Protein AF-0000000087426722 (afdb_homodimer)

Foldseek 3Di:
DPPPPPPPQDKDKDWDDALVCLVLALVQLVLCCLARVDPVVSVVVSVQCRPFTKIFIDTPRHTFKMWGKDDPDLAEIEREDIGGHPVCPPVCNVVVRVVVVLVVSVVSVHFKYKYKAFDVVDDGPVRVVVVVVCVVNAKDFDDWDCQPPHNNGIITMIMHTSD/DPPPPPPPQDKDKDWDDALVCLVLALVQLVLCCLARVDPVVSVVVSVQCRPFTKIFIDTPRHTFKMWGKDDPDLAEIEREDIGGHPVCPPVCNVVVRVVVVLVVSVVSNHFKYKYKAFDVVDDGPVRVVVVVVCVVNAKDFDDWDCQPPHNNGIITMIMHTSD

Nearest PDB structures (foldseek):
  4pv6-assembly8_N  TM=8.323E-01  e=3.849E-11  Thermoplasma volcanium GSS1
  1y9k-assembly3_C  TM=7.529E-01  e=4.994E-10  Bacillus cereus ATCC 14579
  5jph-assembly2_A  TM=8.151E-01  e=3.930E-09  Staphylococcus aureus subsp. aureus COL
  8iym-assembly1_A  TM=7.841E-01  e=3.468E-09  Helicobacter pylori 26695
  6ao7-assembly1_A-2  TM=7.558E-01  e=4.741E-09  Elizabethkingia anophelis

InterPro domains:
  IPR000182 GNAT domain [PF13508] (54-141)
  IPR000182 GNAT domain [PS51186] (13-163)
  IPR016181 Acyl-CoA N-acyltransferase [SSF55729] (20-162)
  IPR050832 Bacterial Acetyltransferase [PTHR43877] (46-147)

pLDDT: mean 93.87, std 12.85, range [32.16, 98.94]

Organism: Persicimonas caeni (NCBI:txid2292766)

Sequence (326 aa):
MTATLPMSEHLDITLAQGTQHVAACEHLLRDLPAWFGIEEAIVEYVEQIAELPTFVARTDGATVGFASLERHSDAAAEIVVMAVAPSHHRRGVGRALLERAESYLRAQGVEFLQIKTLSDAHDSPEYARTRRFYRGVGFKPLQEFATLWDEGNPCLQMIKWLGMTATLPMSEHLDITLAQGTQHVAACEHLLRDLPAWFGIEEAIVEYVEQIAELPTFVARTDGATVGFASLERHSDAAAEIVVMAVAPSHHRRGVGRALLERAESYLRAQGVEFLQIKTLSDAHDSPEYARTRRFYRGVGFKPLQEFATLWDEGNPCLQMIKWLG

Secondary structure (DSSP, 8-state):
-----------EEEE--TTTTHHHHHHHHHT-TTT---HHHHHHHHHHHHHS-EEEEEETTEEEEEEEEEE-SSSEEEEEEEEE-GGGTTTTHHHHHHHHHHHHHHHTT--EEEEEEE-TTS--HHHHHHHHHHHHTT-EEEEEEEEEEETTEEEEEEEEE--/-----------EEEE--TTTTHHHHHHHHHT-TTT---HHHHHHHHHHHHHS-EEEEEETTEEEEEEEEEE-SSSEEEEEEEEE-GGGTTTTHHHHHHHHHHHHHHHTT--EEEEEEE-TTS--HHHHHHHHHHHHTT-EEEEEEEEEEETTEEEEEEEEE--

Solvent-accessible surface area (backbone atoms only — not comparable to full-atom values): 18202 Å² total; per-residue (Å²): 130,79,78,68,70,73,85,72,83,56,77,45,75,43,73,61,69,80,58,76,60,41,65,59,50,45,52,51,44,63,72,36,47,90,81,49,66,50,65,72,57,51,54,52,50,46,54,45,47,51,74,30,61,26,38,37,30,27,43,94,86,38,79,43,32,38,41,24,43,44,74,62,41,73,38,11,33,29,52,78,48,71,51,61,35,77,94,47,58,94,67,55,55,68,59,53,51,48,51,52,52,48,53,57,38,44,75,65,56,25,34,34,42,29,40,72,44,63,31,85,88,49,92,43,74,67,45,52,50,52,52,50,51,43,45,73,73,60,34,40,60,45,43,75,35,57,57,75,80,36,81,89,43,36,31,26,33,29,36,28,80,67,110,128,78,76,69,70,74,82,72,84,56,77,47,73,45,73,62,68,79,59,77,60,40,65,60,52,46,51,48,43,64,72,34,47,92,81,47,66,48,66,70,57,49,55,52,48,47,54,45,47,53,73,31,62,27,38,37,29,27,43,93,88,37,78,43,30,38,42,24,44,45,77,61,40,72,38,11,34,28,52,78,48,69,53,62,35,77,94,47,58,94,67,55,55,69,58,52,52,48,53,52,52,48,54,56,38,42,75,65,58,26,34,36,43,30,40,72,45,63,30,85,88,50,93,44,74,65,45,52,50,51,52,49,50,43,45,74,74,58,34,38,60,44,44,74,35,58,56,77,80,36,81,90,44,36,30,26,32,29,36,28,80,66,111

Radius of gyration: 23.97 Å; Cα contacts (8 Å, |Δi|>4): 569; chains: 2; bounding box: 35×91×70 Å

Structure (mmCIF, N/CA/C/O backbone):
data_AF-0000000087426722-model_v1
#
loop_
_entity.id
_entity.type
_entity.pdbx_description
1 polymer 'GNAT family N-acetyltransferase'
#
loop_
_atom_site.group_PDB
_atom_site.id
_atom_site.type_symbol
_atom_site.label_atom_id
_atom_site.label_alt_id
_atom_site.label_comp_id
_atom_site.label_asym_id
_atom_site.label_entity_id
_atom_site.label_seq_id
_atom_site.pdbx_PDB_ins_code
_atom_site.Cartn_x
_atom_site.Cartn_y
_atom_site.Cartn_z
_atom_site.occupancy
_atom_site.B_iso_or_equiv
_atom_site.auth_seq_id
_atom_site.auth_comp_id
_atom_site.auth_asym_id
_atom_site.auth_atom_id
_atom_site.pdbx_PDB_model_num
ATOM 1 N N . MET A 1 1 ? -14.078 56.312 1.594 1 32.16 1 MET A N 1
ATOM 2 C CA . MET A 1 1 ? -13.141 55.531 2.385 1 32.16 1 MET A CA 1
ATOM 3 C C . MET A 1 1 ? -13.117 54.062 1.903 1 32.16 1 MET A C 1
ATOM 5 O O . MET A 1 1 ? -14.125 53.375 1.979 1 32.16 1 MET A O 1
ATOM 9 N N . THR A 1 2 ? -12.539 53.812 0.849 1 35.66 2 THR A N 1
ATOM 10 C CA . THR A 1 2 ? -12.562 52.5 0.166 1 35.66 2 THR A CA 1
ATOM 11 C C . THR A 1 2 ? -12.109 51.406 1.1 1 35.66 2 THR A C 1
ATOM 13 O O . THR A 1 2 ? -11.023 51.469 1.685 1 35.66 2 THR A O 1
ATOM 16 N N . ALA A 1 3 ? -13.047 50.875 1.896 1 38.06 3 ALA A N 1
ATOM 17 C CA . ALA A 1 3 ? -12.75 49.781 2.797 1 38.06 3 ALA A CA 1
ATOM 18 C C . ALA A 1 3 ? -11.766 48.812 2.162 1 38.06 3 ALA A C 1
ATOM 20 O O . ALA A 1 3 ? -12.031 48.25 1.088 1 38.06 3 ALA A O 1
ATOM 21 N N . THR A 1 4 ? -10.43 49.125 2.08 1 38.84 4 THR A N 1
ATOM 22 C CA . THR A 1 4 ? -9.461 48.156 1.598 1 38.84 4 THR A CA 1
ATOM 23 C C . THR A 1 4 ? -9.773 46.75 2.141 1 38.84 4 THR A C 1
ATOM 25 O O . THR A 1 4 ? -9.922 46.594 3.352 1 38.84 4 THR A O 1
ATOM 28 N N . LEU A 1 5 ? -10.336 45.969 1.45 1 41 5 LEU A N 1
ATOM 29 C CA . LEU A 1 5 ? -10.648 44.625 1.85 1 41 5 LEU A CA 1
ATOM 30 C C . LEU A 1 5 ? -9.57 44.062 2.783 1 41 5 LEU A C 1
ATOM 32 O O . LEU A 1 5 ? -8.391 44.406 2.645 1 41 5 LEU A O 1
ATOM 36 N N . PRO A 1 6 ? -9.758 43.781 4.07 1 42.53 6 PRO A N 1
ATOM 37 C CA . PRO A 1 6 ? -8.742 43.281 4.984 1 42.53 6 PRO A CA 1
ATOM 38 C C . PRO A 1 6 ? -7.66 42.469 4.27 1 42.53 6 PRO A C 1
ATOM 40 O O . PRO A 1 6 ? -7.867 42 3.143 1 42.53 6 PRO A O 1
ATOM 43 N N . MET A 1 7 ? -6.289 42.656 4.422 1 43.25 7 MET A N 1
ATOM 44 C CA . MET A 1 7 ? -5.164 41.875 3.91 1 43.25 7 MET A CA 1
ATOM 45 C C . MET A 1 7 ? -5.527 40.406 3.795 1 43.25 7 MET A C 1
ATOM 47 O O . MET A 1 7 ? -5.984 39.781 4.762 1 43.25 7 MET A O 1
ATOM 51 N N . SER A 1 8 ? -6.082 39.781 2.814 1 48.34 8 SER A N 1
ATOM 52 C CA . SER A 1 8 ? -6.438 38.406 2.422 1 48.34 8 SER A CA 1
ATOM 53 C C . SER A 1 8 ? -5.504 37.406 3.068 1 48.34 8 SER A C 1
ATOM 55 O O . SER A 1 8 ? -4.285 37.594 3.078 1 48.34 8 SER A O 1
ATOM 57 N N . GLU A 1 9 ? -5.797 36.812 4.281 1 64 9 GLU A N 1
ATOM 58 C CA . GLU A 1 9 ? -5.082 35.75 4.984 1 64 9 GLU A CA 1
ATOM 59 C C . GLU A 1 9 ? -4.348 34.844 4.008 1 64 9 GLU A C 1
ATOM 61 O O . GLU A 1 9 ? -4.965 34 3.361 1 64 9 GLU A O 1
ATOM 66 N N . HIS A 1 10 ? -3.205 35.344 3.479 1 87.5 10 HIS A N 1
ATOM 67 C CA . HIS A 1 10 ? -2.416 34.625 2.482 1 87.5 10 HIS A CA 1
ATOM 68 C C . HIS A 1 10 ? -1.807 33.344 3.066 1 87.5 10 HIS A C 1
ATOM 70 O O . HIS A 1 10 ? -1.13 33.406 4.098 1 87.5 10 HIS A O 1
ATOM 76 N N . LEU A 1 11 ? -2.186 32.281 2.744 1 95.44 11 LEU A N 1
ATOM 77 C CA . LEU A 1 11 ? -1.613 31 3.109 1 95.44 11 LEU A CA 1
ATOM 78 C C . LEU A 1 11 ? -0.305 30.75 2.365 1 95.44 11 LEU A C 1
ATOM 80 O O . LEU A 1 11 ? -0.27 30.797 1.133 1 95.44 11 LEU A O 1
ATOM 84 N N . ASP A 1 12 ? 0.833 30.703 3.096 1 97.06 12 ASP A N 1
ATOM 85 C CA . ASP A 1 12 ? 2.139 30.359 2.535 1 97.06 12 ASP A CA 1
ATOM 86 C C . ASP A 1 12 ? 2.559 28.953 2.924 1 97.06 12 ASP A C 1
ATOM 88 O O . ASP A 1 12 ? 2.574 28.609 4.105 1 97.06 12 ASP A O 1
ATOM 92 N N . ILE A 1 13 ? 2.883 28.125 1.975 1 98.38 13 ILE A N 1
ATOM 93 C CA . ILE A 1 13 ? 3.334 26.766 2.244 1 98.38 13 ILE A CA 1
ATOM 94 C C . ILE A 1 13 ? 4.742 26.578 1.686 1 98.38 13 ILE A C 1
ATOM 96 O O . ILE A 1 13 ? 4.969 26.75 0.487 1 98.38 13 ILE A O 1
ATOM 100 N N . THR A 1 14 ? 5.633 26.188 2.541 1 97.94 14 THR A N 1
ATOM 101 C CA . THR A 1 14 ? 7.027 26.016 2.137 1 97.94 14 THR A CA 1
ATOM 102 C C . THR A 1 14 ? 7.609 24.734 2.721 1 97.94 14 THR A C 1
ATOM 104 O O . THR A 1 14 ? 7.117 24.234 3.734 1 97.94 14 THR A O 1
ATOM 107 N N . LEU A 1 15 ? 8.594 24.188 2.062 1 98.38 15 LEU A N 1
ATOM 108 C CA . LEU A 1 15 ? 9.406 23.109 2.633 1 98.38 15 LEU A CA 1
ATOM 109 C C . LEU A 1 15 ? 10.328 23.656 3.725 1 98.38 15 LEU A C 1
ATOM 111 O O . LEU A 1 15 ? 11.148 24.531 3.473 1 98.38 15 LEU A O 1
ATOM 115 N N . ALA A 1 16 ? 10.164 23.141 4.863 1 97.38 16 ALA A N 1
ATOM 116 C CA . ALA A 1 16 ? 10.914 23.656 6.008 1 97.38 16 ALA A CA 1
ATOM 117 C C . ALA A 1 16 ? 12.414 23.406 5.836 1 97.38 16 ALA A C 1
ATOM 119 O O . ALA A 1 16 ? 12.82 22.391 5.27 1 97.38 16 ALA A O 1
ATOM 120 N N . GLN A 1 17 ? 13.133 24.328 6.344 1 93 17 GLN A N 1
ATOM 121 C CA . GLN A 1 17 ? 14.594 24.234 6.387 1 93 17 GLN A CA 1
ATOM 122 C C . GLN A 1 17 ? 15.102 24.203 7.824 1 93 17 GLN A C 1
ATOM 124 O O . GLN A 1 17 ? 14.609 24.953 8.672 1 93 17 GLN A O 1
ATOM 129 N N . GLY A 1 18 ? 16.016 23.344 8.094 1 91.62 18 GLY A N 1
ATOM 130 C CA . GLY A 1 18 ? 16.516 23.219 9.453 1 91.62 18 GLY A CA 1
ATOM 131 C C . GLY A 1 18 ? 15.477 22.672 10.422 1 91.62 18 GLY A C 1
ATOM 132 O O . GLY A 1 18 ? 14.68 21.797 10.062 1 91.62 18 GLY A O 1
ATOM 133 N N . THR A 1 19 ? 15.562 23.047 11.703 1 95.56 19 THR A N 1
ATOM 134 C CA . THR A 1 19 ? 14.68 22.453 12.695 1 95.56 19 THR A CA 1
ATOM 135 C C . THR A 1 19 ? 13.805 23.516 13.359 1 95.56 19 THR A C 1
ATOM 137 O O . THR A 1 19 ? 13.148 23.25 14.367 1 95.56 19 THR A O 1
ATOM 140 N N . GLN A 1 20 ? 13.695 24.719 12.789 1 95.31 20 GLN A N 1
ATOM 141 C CA . GLN A 1 20 ? 12.992 25.828 13.406 1 95.31 20 GLN A CA 1
ATOM 142 C C . GLN A 1 20 ? 11.484 25.562 13.461 1 95.31 20 GLN A C 1
ATOM 144 O O . GLN A 1 20 ? 10.781 26.125 14.305 1 95.31 20 GLN A O 1
ATOM 149 N N . HIS A 1 21 ? 11.039 24.781 12.578 1 97.75 21 HIS A N 1
ATOM 150 C CA . HIS A 1 21 ? 9.609 24.516 12.477 1 97.75 21 HIS A CA 1
ATOM 151 C C . HIS A 1 21 ? 9.172 23.484 13.516 1 97.75 21 HIS A C 1
ATOM 153 O O . HIS A 1 21 ? 7.98 23.328 13.781 1 97.75 21 HIS A O 1
ATOM 159 N N . VAL A 1 22 ? 10.07 22.734 14.125 1 98.69 22 VAL A N 1
ATOM 160 C CA . VAL A 1 22 ? 9.766 21.516 14.883 1 98.69 22 VAL A CA 1
ATOM 161 C C . VAL A 1 22 ? 8.914 21.875 16.094 1 98.69 22 VAL A C 1
ATOM 163 O O . VAL A 1 22 ? 7.902 21.219 16.359 1 98.69 22 VAL A O 1
ATOM 166 N N . ALA A 1 23 ? 9.281 22.906 16.812 1 98.5 23 ALA A N 1
ATOM 167 C CA . ALA A 1 23 ? 8.547 23.297 18.016 1 98.5 23 ALA A CA 1
ATOM 168 C C . ALA A 1 23 ? 7.105 23.688 17.688 1 98.5 23 ALA A C 1
ATOM 170 O O . ALA A 1 23 ? 6.18 23.312 18.406 1 98.5 23 ALA A O 1
ATOM 171 N N . ALA A 1 24 ? 6.914 24.438 16.656 1 98.38 24 ALA A N 1
ATOM 172 C CA . ALA A 1 24 ? 5.574 24.859 16.234 1 98.38 24 ALA A CA 1
ATOM 173 C C . ALA A 1 24 ? 4.738 23.656 15.82 1 98.38 24 ALA A C 1
ATOM 175 O O . ALA A 1 24 ? 3.545 23.578 16.109 1 98.38 24 ALA A O 1
ATOM 176 N N . CYS A 1 25 ? 5.324 22.703 15.133 1 98.81 25 CYS A N 1
ATOM 177 C CA . CYS A 1 25 ? 4.621 21.5 14.727 1 98.81 25 CYS A CA 1
ATOM 178 C C . CYS A 1 25 ? 4.227 20.656 15.938 1 98.81 25 CYS A C 1
ATOM 180 O O . CYS A 1 25 ? 3.11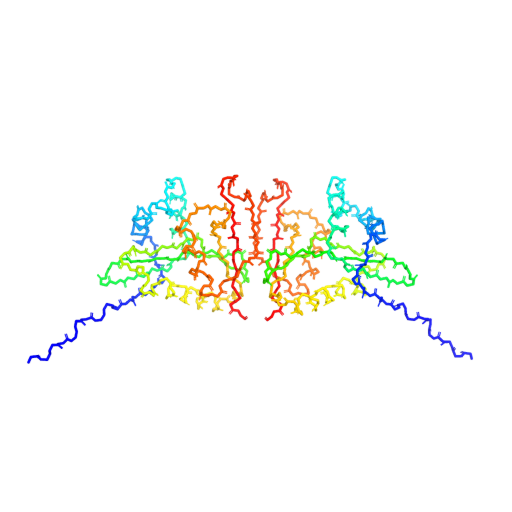1 20.141 16 1 98.81 25 CYS A O 1
ATOM 182 N N . GLU A 1 26 ? 5.16 20.594 16.859 1 98.81 26 GLU A N 1
ATOM 183 C CA . GLU A 1 26 ? 4.84 19.859 18.094 1 98.81 26 GLU A CA 1
ATOM 184 C C . GLU A 1 26 ? 3.648 20.5 18.812 1 98.81 26 GLU A C 1
ATOM 186 O O . GLU A 1 26 ? 2.76 19.781 19.281 1 98.81 26 GLU A O 1
ATOM 191 N N . HIS A 1 27 ? 3.652 21.781 18.891 1 98.44 27 HIS A N 1
ATOM 192 C CA . HIS A 1 27 ? 2.547 22.484 19.531 1 98.44 27 HIS A CA 1
ATOM 193 C C . HIS A 1 27 ? 1.218 22.156 18.875 1 98.44 27 HIS A C 1
ATOM 195 O O . HIS A 1 27 ? 0.212 21.938 19.547 1 98.44 27 HIS A O 1
ATOM 201 N N . LEU A 1 28 ? 1.223 22.078 17.547 1 98.56 28 LEU A N 1
ATOM 202 C CA . LEU A 1 28 ? 0.011 21.734 16.812 1 98.56 28 LEU A CA 1
ATOM 203 C C . LEU A 1 28 ? -0.463 20.328 17.172 1 98.56 28 LEU A C 1
ATOM 205 O O . LEU A 1 28 ? -1.659 20.109 17.375 1 98.56 28 LEU A O 1
ATOM 209 N N . LEU A 1 29 ? 0.469 19.406 17.25 1 98.69 29 LEU A N 1
ATOM 210 C CA . LEU A 1 29 ? 0.107 18.047 17.625 1 98.69 29 LEU A CA 1
ATOM 211 C C . LEU A 1 29 ? -0.563 18.031 19 1 98.69 29 LEU A C 1
ATOM 213 O O . LEU A 1 29 ? -1.603 17.391 19.172 1 98.69 29 LEU A O 1
ATOM 217 N N . ARG A 1 30 ? -0.034 18.75 19.922 1 98.12 30 ARG A N 1
ATOM 218 C CA . ARG A 1 30 ? -0.53 18.75 21.297 1 98.12 30 ARG A CA 1
ATOM 219 C C . ARG A 1 30 ? -1.864 19.484 21.391 1 98.12 30 ARG A C 1
ATOM 221 O O . ARG A 1 30 ? -2.652 19.234 22.297 1 98.12 30 ARG A O 1
ATOM 228 N N . ASP A 1 31 ? -2.15 20.344 20.406 1 97.5 31 ASP A N 1
ATOM 229 C CA . ASP A 1 31 ? -3.414 21.062 20.344 1 97.5 31 ASP A CA 1
ATOM 230 C C . ASP A 1 31 ? -4.523 20.203 19.75 1 97.5 31 ASP A C 1
ATOM 232 O O . ASP A 1 31 ? -5.68 20.625 19.688 1 97.5 31 ASP A O 1
ATOM 236 N N . LEU A 1 32 ? -4.199 18.969 19.375 1 97.69 32 LEU A N 1
ATOM 237 C CA . LEU A 1 32 ? -5.16 18.062 18.766 1 97.69 32 LEU A CA 1
ATOM 238 C C . LEU A 1 32 ? -5.18 16.719 19.516 1 97.69 32 LEU A C 1
ATOM 240 O O . LEU A 1 32 ? -4.938 15.672 18.922 1 97.69 32 LEU A O 1
ATOM 244 N N . PRO A 1 33 ? -5.559 16.688 20.766 1 96.06 33 PRO A N 1
ATOM 245 C CA . PRO A 1 33 ? -5.441 15.484 21.578 1 96.06 33 PRO A CA 1
ATOM 246 C C . PRO A 1 33 ? -6.395 14.375 21.125 1 96.06 33 PRO A C 1
ATOM 248 O O . PRO A 1 33 ? -6.164 13.203 21.422 1 96.06 33 PRO A O 1
ATOM 251 N N . ALA A 1 34 ? -7.434 14.695 20.406 1 94.12 34 ALA A N 1
ATOM 252 C CA . ALA A 1 34 ? -8.367 13.688 19.922 1 94.12 34 ALA A CA 1
ATOM 253 C C . ALA A 1 34 ? -7.715 12.797 18.875 1 94.12 34 ALA A C 1
ATOM 255 O O . ALA A 1 34 ? -8.125 11.656 18.672 1 94.12 34 ALA A O 1
ATOM 256 N N . TRP A 1 35 ? -6.676 13.281 18.219 1 95.06 35 TRP A N 1
ATOM 257 C CA . TRP A 1 35 ? -5.934 12.547 17.188 1 95.06 35 TRP A CA 1
ATOM 258 C C . TRP A 1 35 ? -4.586 12.078 17.734 1 95.06 35 TRP A C 1
ATOM 260 O O . TRP A 1 35 ? -4.168 10.945 17.469 1 95.06 35 TRP A O 1
ATOM 270 N N . PHE A 1 36 ? -4.059 13.07 18.422 1 94.81 36 PHE A N 1
ATOM 271 C CA . PHE A 1 36 ? -2.703 12.836 18.906 1 94.81 36 PHE A CA 1
ATOM 272 C C . PHE A 1 36 ? -2.666 12.852 20.438 1 94.81 36 PHE A C 1
ATOM 274 O O . PHE A 1 36 ? -2.072 13.75 21.031 1 94.81 36 PHE A O 1
ATOM 281 N N . GLY A 1 37 ? -3.076 11.82 21.078 1 92.5 37 GLY A N 1
ATOM 282 C CA . GLY A 1 37 ? -3.244 11.797 22.516 1 92.5 37 GLY A CA 1
ATOM 283 C C . GLY A 1 37 ? -2.217 10.938 23.234 1 92.5 37 GLY A C 1
ATOM 284 O O . GLY A 1 37 ? -2.213 10.844 24.453 1 92.5 37 GLY A O 1
ATOM 285 N N . ILE A 1 38 ? -1.326 10.281 22.5 1 94.19 38 ILE A N 1
ATOM 286 C CA . ILE A 1 38 ? -0.342 9.367 23.078 1 94.19 38 ILE A CA 1
ATOM 287 C C . ILE A 1 38 ? 1.034 10.031 23.078 1 94.19 38 ILE A C 1
ATOM 289 O O . ILE A 1 38 ? 1.603 10.297 22.016 1 94.19 38 ILE A O 1
ATOM 293 N N . GLU A 1 39 ? 1.548 10.203 24.219 1 97.56 39 GLU A N 1
ATOM 294 C CA . GLU A 1 39 ? 2.795 10.945 24.391 1 97.56 39 GLU A CA 1
ATOM 295 C C . GLU A 1 39 ? 3.934 10.289 23.609 1 97.56 39 GLU A C 1
ATOM 297 O O . GLU A 1 39 ? 4.684 10.969 22.906 1 97.56 39 GLU A O 1
ATOM 302 N N . GLU A 1 40 ? 4.043 9.016 23.734 1 96.81 40 GLU A N 1
ATOM 303 C CA . GLU A 1 40 ? 5.117 8.312 23.047 1 96.81 40 GLU A CA 1
ATOM 304 C C . GLU A 1 40 ? 5.027 8.5 21.531 1 96.81 40 GLU A C 1
ATOM 306 O O . GLU A 1 40 ? 6.051 8.633 20.859 1 96.81 40 GLU A O 1
ATOM 311 N N . ALA A 1 41 ? 3.898 8.5 21 1 96.44 41 ALA A N 1
ATOM 312 C CA . ALA A 1 41 ? 3.691 8.711 19.562 1 96.44 41 ALA A CA 1
ATOM 313 C C . ALA A 1 41 ? 4.059 10.141 19.172 1 96.44 41 ALA A C 1
ATOM 315 O O . ALA A 1 41 ? 4.668 10.359 18.125 1 96.44 41 ALA A O 1
ATOM 316 N N . ILE A 1 42 ? 3.732 11.109 20.016 1 98.25 42 ILE A N 1
ATOM 317 C CA . ILE A 1 42 ? 4.059 12.5 19.734 1 98.25 42 ILE A CA 1
ATOM 318 C C . ILE A 1 42 ? 5.57 12.672 19.656 1 98.25 42 ILE A C 1
ATOM 320 O O . ILE A 1 42 ? 6.082 13.336 18.75 1 98.25 42 ILE A O 1
ATOM 324 N N . VAL A 1 43 ? 6.23 12.039 20.594 1 98.5 43 VAL A N 1
ATOM 325 C CA . VAL A 1 43 ? 7.688 12.125 20.609 1 98.5 43 VAL A CA 1
ATOM 326 C C . VAL A 1 43 ? 8.25 11.562 19.312 1 98.5 43 VAL A C 1
ATOM 328 O O . VAL A 1 43 ? 9.148 12.156 18.703 1 98.5 43 VAL A O 1
ATOM 331 N N . GLU A 1 44 ? 7.738 10.477 18.844 1 98 44 GLU A N 1
ATOM 332 C CA . GLU A 1 44 ? 8.172 9.867 17.594 1 98 44 GLU A CA 1
ATOM 333 C C . GLU A 1 44 ? 7.895 10.781 16.406 1 98 44 GLU A C 1
ATOM 335 O O . GLU A 1 44 ? 8.734 10.945 15.516 1 98 44 GLU A O 1
ATOM 340 N N . TYR A 1 45 ? 6.723 11.367 16.359 1 98.56 45 TYR A N 1
ATOM 341 C CA . TYR A 1 45 ? 6.379 12.289 15.289 1 98.56 45 TYR A CA 1
ATOM 342 C C . TYR A 1 45 ? 7.332 13.477 15.258 1 98.56 45 TYR A C 1
ATOM 344 O O . TYR A 1 45 ? 7.762 13.914 14.188 1 98.56 45 TYR A O 1
ATOM 352 N N . VAL A 1 46 ? 7.582 13.953 16.406 1 98.69 46 VAL A N 1
ATOM 353 C CA . VAL A 1 46 ? 8.453 15.125 16.5 1 98.69 46 VAL A CA 1
ATOM 354 C C . VAL A 1 46 ? 9.836 14.789 15.953 1 98.69 46 VAL A C 1
ATOM 356 O O . VAL A 1 46 ? 10.422 15.586 15.219 1 98.69 46 VAL A O 1
ATOM 359 N N . GLU A 1 47 ? 10.344 13.641 16.297 1 98.44 47 GLU A N 1
ATOM 360 C CA . GLU A 1 47 ? 11.625 13.188 15.758 1 98.44 47 GLU A CA 1
ATOM 361 C C . GLU A 1 47 ? 11.562 13.062 14.242 1 98.44 47 GLU A C 1
ATOM 363 O O . GLU A 1 47 ? 12.5 13.461 13.539 1 98.44 47 GLU A O 1
ATOM 368 N N . GLN A 1 48 ? 10.508 12.547 13.727 1 98.31 48 GLN A N 1
ATOM 369 C CA . GLN A 1 48 ? 10.328 12.398 12.281 1 98.31 48 GLN A CA 1
ATOM 370 C C . GLN A 1 48 ? 10.258 13.758 11.594 1 98.31 48 GLN A C 1
ATOM 372 O O . GLN A 1 48 ? 10.898 13.969 10.562 1 98.31 48 GLN A O 1
ATOM 377 N N . ILE A 1 49 ? 9.523 14.656 12.18 1 98.75 49 ILE A N 1
ATOM 378 C CA . ILE A 1 49 ? 9.375 16 11.633 1 98.75 49 ILE A CA 1
ATOM 379 C C . ILE A 1 49 ? 10.734 16.672 11.531 1 98.75 49 ILE A C 1
ATOM 381 O O . ILE A 1 49 ? 11.023 17.375 10.555 1 98.75 49 ILE A O 1
ATOM 385 N N . ALA A 1 50 ? 11.57 16.422 12.492 1 98.44 50 ALA A N 1
ATOM 386 C CA . ALA A 1 50 ? 12.898 17.016 12.531 1 98.44 50 ALA A CA 1
ATOM 387 C C . ALA A 1 50 ? 13.789 16.453 11.422 1 98.44 50 ALA A C 1
ATOM 389 O O . ALA A 1 50 ? 14.68 17.141 10.922 1 98.44 50 ALA A O 1
ATOM 390 N N . GLU A 1 51 ? 13.523 15.273 11.031 1 98.19 51 GLU A N 1
ATOM 391 C CA . GLU A 1 51 ? 14.469 14.555 10.18 1 98.19 51 GLU A CA 1
ATOM 392 C C . GLU A 1 51 ? 13.961 14.477 8.734 1 98.19 51 GLU A C 1
ATOM 394 O O . GLU A 1 51 ? 14.758 14.336 7.805 1 98.19 51 GLU A O 1
ATOM 399 N N . LEU A 1 52 ? 12.703 14.578 8.57 1 98.69 52 LEU A N 1
ATOM 400 C CA . LEU A 1 52 ? 12.109 14.312 7.262 1 98.69 52 LEU A CA 1
ATOM 401 C C . LEU A 1 52 ? 11.695 15.609 6.578 1 98.69 52 LEU A C 1
ATOM 403 O O . LEU A 1 52 ? 11.445 16.625 7.25 1 98.69 52 LEU A O 1
ATOM 407 N N . PRO A 1 53 ? 11.617 15.586 5.238 1 98.62 53 PRO A N 1
ATOM 408 C CA . PRO A 1 53 ? 11.031 16.75 4.574 1 98.62 53 PRO A CA 1
ATOM 409 C C . PRO A 1 53 ? 9.625 17.078 5.082 1 98.62 53 PRO A C 1
ATOM 411 O O . PRO A 1 53 ? 8.758 16.219 5.105 1 98.62 53 PRO A O 1
ATOM 414 N N . THR A 1 54 ? 9.477 18.344 5.512 1 98.88 54 THR A N 1
ATOM 415 C CA . THR A 1 54 ? 8.211 18.766 6.098 1 98.88 54 THR A CA 1
ATOM 416 C C . THR A 1 54 ? 7.746 20.078 5.48 1 98.88 54 THR A C 1
ATOM 418 O O . THR A 1 54 ? 8.477 21.078 5.504 1 98.88 54 THR A O 1
ATOM 421 N N . PHE A 1 55 ? 6.555 20.047 4.895 1 98.88 55 PHE A N 1
ATOM 422 C CA . PHE A 1 55 ? 5.922 21.281 4.461 1 98.88 55 PHE A CA 1
ATOM 423 C C . PHE A 1 55 ? 5.211 21.969 5.625 1 98.88 55 PHE A C 1
ATOM 425 O O . PHE A 1 55 ? 4.512 21.312 6.402 1 98.88 55 PHE A O 1
ATOM 432 N N . VAL A 1 56 ? 5.363 23.281 5.688 1 98.81 56 VAL A N 1
ATOM 433 C CA . VAL A 1 56 ? 4.742 24.062 6.742 1 98.81 56 VAL A CA 1
ATOM 434 C C . VAL A 1 56 ? 3.85 25.141 6.125 1 98.81 56 VAL A C 1
ATOM 436 O O . VAL A 1 56 ? 4.262 25.844 5.195 1 98.81 56 VAL A O 1
ATOM 439 N N . ALA A 1 57 ? 2.674 25.188 6.594 1 98.69 57 ALA A N 1
ATOM 440 C CA . ALA A 1 57 ? 1.718 26.234 6.215 1 98.69 57 ALA A CA 1
ATOM 441 C C . ALA A 1 57 ? 1.691 27.344 7.25 1 98.69 57 ALA A C 1
ATOM 443 O O . ALA A 1 57 ? 1.548 27.094 8.445 1 98.69 57 ALA A O 1
ATOM 444 N N . ARG A 1 58 ? 1.734 28.594 6.754 1 97.81 58 ARG A N 1
ATOM 445 C CA . ARG A 1 58 ? 1.74 29.75 7.652 1 97.81 58 ARG A CA 1
ATOM 446 C C . ARG A 1 58 ? 0.735 30.797 7.199 1 97.81 58 ARG A C 1
ATOM 448 O O . ARG A 1 58 ? 0.544 31.016 6 1 97.81 58 ARG A O 1
ATOM 455 N N . THR A 1 59 ? 0.09 31.312 8.133 1 95.31 59 THR A N 1
ATOM 456 C CA . THR A 1 59 ? -0.726 32.5 7.969 1 95.31 59 THR A CA 1
ATOM 457 C C . THR A 1 59 ? -0.314 33.594 8.977 1 95.31 59 THR A C 1
ATOM 459 O O . THR A 1 59 ? -0.207 33.312 10.172 1 95.31 59 THR A O 1
ATOM 462 N N . ASP A 1 60 ? -0.061 34.812 8.453 1 91 60 ASP A N 1
ATOM 463 C CA . ASP A 1 60 ? 0.3 35.938 9.297 1 91 60 ASP A CA 1
ATOM 464 C C . ASP A 1 60 ? 1.444 35.562 10.242 1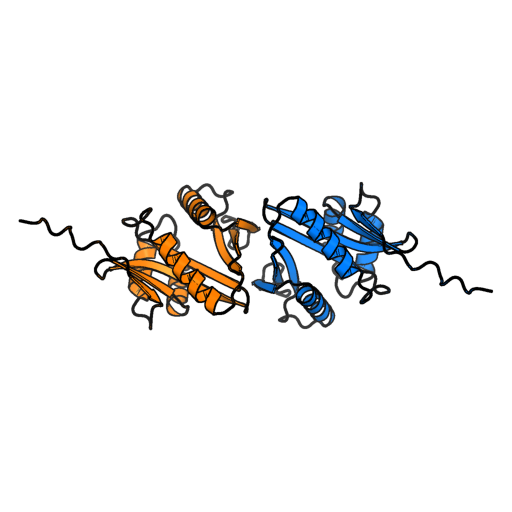 91 60 ASP A C 1
ATOM 466 O O . ASP A 1 60 ? 1.382 35.844 11.438 1 91 60 ASP A O 1
ATOM 470 N N . GLY A 1 61 ? 2.395 34.688 9.742 1 89.12 61 GLY A N 1
ATOM 471 C CA . GLY A 1 61 ? 3.605 34.344 10.469 1 89.12 61 GLY A CA 1
ATOM 472 C C . GLY A 1 61 ? 3.434 33.156 11.398 1 89.12 61 GLY A C 1
ATOM 473 O O . GLY A 1 61 ? 4.41 32.656 11.938 1 89.12 61 GLY A O 1
ATOM 474 N N . ALA A 1 62 ? 2.23 32.75 11.555 1 95.06 62 ALA A N 1
ATOM 475 C CA . ALA A 1 62 ? 1.969 31.625 12.453 1 95.06 62 ALA A CA 1
ATOM 476 C C . ALA A 1 62 ? 1.832 30.312 11.672 1 95.06 62 ALA A C 1
ATOM 478 O O . ALA A 1 62 ? 1.229 30.281 10.594 1 95.06 62 ALA A O 1
ATOM 479 N N . THR A 1 63 ? 2.463 29.266 12.258 1 97.69 63 THR A N 1
ATOM 480 C CA . THR A 1 63 ? 2.283 27.938 11.68 1 97.69 63 THR A CA 1
ATOM 481 C C . THR A 1 63 ? 0.874 27.422 11.945 1 97.69 63 THR A C 1
ATOM 483 O O . THR A 1 63 ? 0.452 27.312 13.094 1 97.69 63 THR A O 1
ATOM 486 N N . VAL A 1 64 ? 0.173 27.078 10.844 1 98.44 64 VAL A N 1
ATOM 487 C CA . VAL A 1 64 ? -1.216 26.656 11.023 1 98.44 64 VAL A CA 1
ATOM 488 C C . VAL A 1 64 ? -1.398 25.234 10.531 1 98.44 64 VAL A C 1
ATOM 490 O O . VAL A 1 64 ? -2.48 24.656 10.664 1 98.44 64 VAL A O 1
ATOM 493 N N . GLY A 1 65 ? -0.359 24.594 9.938 1 98.81 65 GLY A N 1
ATOM 494 C CA . GLY A 1 65 ? -0.407 23.219 9.5 1 98.81 65 GLY A CA 1
ATOM 495 C C . GLY A 1 65 ? 0.932 22.703 9.008 1 98.81 65 GLY A C 1
ATOM 496 O O . GLY A 1 65 ? 1.859 23.484 8.781 1 98.81 65 GLY A O 1
ATOM 497 N N . PHE A 1 66 ? 0.986 21.391 8.906 1 98.94 66 PHE A N 1
ATOM 498 C CA . PHE A 1 66 ? 2.191 20.797 8.359 1 98.94 66 PHE A CA 1
ATOM 499 C C . PHE A 1 66 ? 1.901 19.406 7.812 1 98.94 66 PHE A C 1
ATOM 501 O O . PHE A 1 66 ? 0.857 18.812 8.117 1 98.94 66 PHE A O 1
ATOM 508 N N . ALA A 1 67 ? 2.768 18.891 7 1 98.94 67 ALA A N 1
ATOM 509 C CA . ALA A 1 67 ? 2.783 17.531 6.48 1 98.94 67 ALA A CA 1
ATOM 510 C C . ALA A 1 67 ? 4.215 17.016 6.312 1 98.94 67 ALA A C 1
ATOM 512 O O . ALA A 1 67 ? 5.023 17.656 5.629 1 98.94 67 ALA A O 1
ATOM 513 N N . SER A 1 68 ? 4.512 15.938 6.918 1 98.88 68 SER A N 1
ATOM 514 C CA . SER A 1 68 ? 5.84 15.344 6.809 1 98.88 68 SER A CA 1
ATOM 515 C C . SER A 1 68 ? 5.828 14.117 5.898 1 98.88 68 SER A C 1
ATOM 517 O O . SER A 1 68 ? 4.898 13.312 5.949 1 98.88 68 SER A O 1
ATOM 519 N N . LEU A 1 69 ? 6.875 13.992 5.105 1 98.81 69 LEU A N 1
ATOM 520 C CA . LEU A 1 69 ? 6.938 12.984 4.051 1 98.81 69 LEU A CA 1
ATOM 521 C C . LEU A 1 69 ? 8.078 12 4.301 1 98.81 69 LEU A C 1
ATOM 523 O O . LEU A 1 69 ? 9.164 12.398 4.734 1 98.81 69 LEU A O 1
ATOM 527 N N . GLU A 1 70 ? 7.875 10.797 3.977 1 98.81 70 GLU A N 1
ATOM 528 C CA . GLU A 1 70 ? 8.93 9.789 3.957 1 98.81 70 GLU A CA 1
ATOM 529 C C . GLU A 1 70 ? 8.961 9.047 2.625 1 98.81 70 GLU A C 1
ATOM 531 O O . GLU A 1 70 ? 7.934 8.562 2.156 1 98.81 70 GLU A O 1
ATOM 536 N N . ARG A 1 71 ? 10.094 9.023 2.047 1 98.5 71 ARG A N 1
ATOM 537 C CA . ARG A 1 71 ? 10.289 8.227 0.842 1 98.5 71 ARG A CA 1
ATOM 538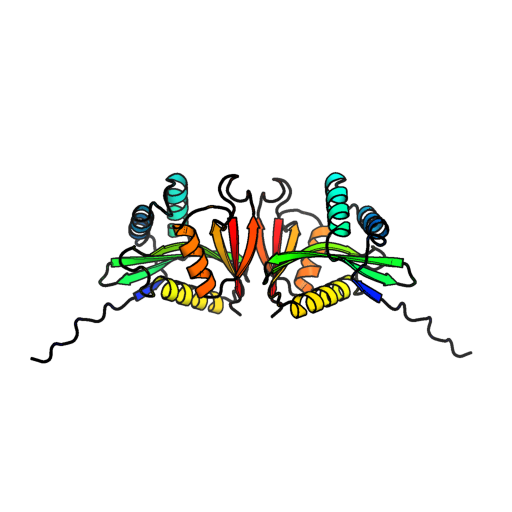 C C . ARG A 1 71 ? 10.555 6.766 1.191 1 98.5 71 ARG A C 1
ATOM 540 O O . ARG A 1 71 ? 11.469 6.465 1.966 1 98.5 71 ARG A O 1
ATOM 547 N N . HIS A 1 72 ? 9.797 5.879 0.636 1 98.56 72 HIS A N 1
ATOM 548 C CA . HIS A 1 72 ? 10 4.457 0.898 1 98.56 72 HIS A CA 1
ATOM 549 C C . HIS A 1 72 ? 10.758 3.791 -0.241 1 98.56 72 HIS A C 1
ATOM 551 O O . HIS A 1 72 ? 11.422 2.768 -0.038 1 98.56 72 HIS A O 1
ATOM 557 N N . SER A 1 73 ? 10.625 4.289 -1.418 1 98.31 73 SER A N 1
ATOM 558 C CA . SER A 1 73 ? 11.305 3.838 -2.629 1 98.31 73 SER A CA 1
ATOM 559 C C . SER A 1 73 ? 11.336 4.938 -3.686 1 98.31 73 SER A C 1
ATOM 561 O O . SER A 1 73 ? 10.844 6.047 -3.451 1 98.31 73 SER A O 1
ATOM 563 N N . ASP A 1 74 ? 11.883 4.664 -4.805 1 98.06 74 ASP A N 1
ATOM 564 C CA . ASP A 1 74 ? 11.883 5.641 -5.891 1 98.06 74 ASP A CA 1
ATOM 565 C C . ASP A 1 74 ? 10.461 5.957 -6.348 1 98.06 74 ASP A C 1
ATOM 567 O O . ASP A 1 74 ? 10.18 7.074 -6.789 1 98.06 74 ASP A O 1
ATOM 571 N N . ALA A 1 75 ? 9.539 5.008 -6.148 1 98.62 75 ALA A N 1
ATOM 572 C CA . ALA A 1 75 ? 8.203 5.16 -6.723 1 98.62 75 ALA A CA 1
ATOM 573 C C . ALA A 1 75 ? 7.18 5.523 -5.648 1 98.62 75 ALA A C 1
ATOM 575 O O . ALA A 1 75 ? 6.031 5.852 -5.961 1 98.62 75 ALA A O 1
ATOM 576 N N . ALA A 1 76 ? 7.602 5.484 -4.359 1 98.88 76 ALA A N 1
ATOM 577 C CA . ALA A 1 76 ? 6.551 5.555 -3.348 1 98.88 76 ALA A CA 1
ATOM 578 C C . ALA A 1 76 ? 6.984 6.414 -2.164 1 98.88 76 ALA A C 1
ATOM 580 O O . ALA A 1 76 ? 8.141 6.352 -1.737 1 98.88 76 ALA A O 1
ATOM 581 N N . ALA A 1 77 ? 6.074 7.129 -1.662 1 98.94 77 ALA A N 1
ATOM 582 C CA . ALA A 1 77 ? 6.254 7.938 -0.459 1 98.94 77 ALA A CA 1
ATOM 583 C C . ALA A 1 77 ? 5.027 7.855 0.444 1 98.94 77 ALA A C 1
ATOM 585 O O . ALA A 1 77 ? 4.012 7.262 0.072 1 98.94 77 ALA A O 1
ATOM 586 N N . GLU A 1 78 ? 5.156 8.414 1.599 1 98.94 78 GLU A N 1
ATOM 587 C CA . GLU A 1 78 ? 4.102 8.422 2.607 1 98.94 78 GLU A CA 1
ATOM 588 C C . GLU A 1 78 ? 4.027 9.766 3.318 1 98.94 78 GLU A C 1
ATOM 590 O O . GLU A 1 78 ? 5.055 10.359 3.645 1 98.94 78 GLU A O 1
ATOM 595 N N . ILE A 1 79 ? 2.82 10.266 3.457 1 98.88 79 ILE A N 1
ATOM 596 C CA . ILE A 1 79 ? 2.615 11.273 4.488 1 98.88 79 ILE A CA 1
ATOM 597 C C . ILE A 1 79 ? 2.596 10.617 5.863 1 98.88 79 ILE A C 1
ATOM 599 O O . ILE A 1 79 ? 1.609 9.977 6.234 1 98.88 79 ILE A O 1
ATOM 603 N N . VAL A 1 80 ? 3.617 10.836 6.621 1 98.5 80 VAL A N 1
ATOM 604 C CA . VAL A 1 80 ? 3.76 10.07 7.855 1 98.5 80 VAL A CA 1
ATOM 605 C C . VAL A 1 80 ? 2.961 10.742 8.977 1 98.5 80 VAL A C 1
ATOM 607 O O . VAL A 1 80 ? 2.521 10.07 9.914 1 98.5 80 VAL A O 1
ATOM 610 N N . VAL A 1 81 ? 2.865 12.047 8.898 1 98.69 81 VAL A N 1
ATOM 611 C CA . VAL A 1 81 ? 2.064 12.797 9.859 1 98.69 81 VAL A CA 1
ATOM 612 C C . VAL A 1 81 ? 1.677 14.148 9.266 1 98.69 81 VAL A C 1
ATOM 614 O O . VAL A 1 81 ? 2.461 14.758 8.539 1 98.69 81 VAL A O 1
ATOM 617 N N . MET A 1 82 ? 0.498 14.562 9.555 1 98.69 82 MET A N 1
ATOM 618 C CA . MET A 1 82 ? -0.048 15.852 9.125 1 98.69 82 MET A CA 1
ATOM 619 C C . MET A 1 82 ? -1.029 16.391 10.156 1 98.69 82 MET A C 1
ATOM 621 O O . MET A 1 82 ? -1.794 15.633 10.758 1 98.69 82 MET A O 1
ATOM 625 N N . ALA A 1 83 ? -0.982 17.703 10.32 1 98.75 83 ALA A N 1
ATOM 626 C CA . ALA A 1 83 ? -1.904 18.375 11.234 1 98.75 83 ALA A CA 1
ATOM 627 C C . ALA A 1 83 ? -2.221 19.797 10.766 1 98.75 83 ALA A C 1
ATOM 629 O O . ALA A 1 83 ? -1.381 20.453 10.148 1 98.75 83 ALA A O 1
ATOM 630 N N . VAL A 1 84 ? -3.389 20.172 11.008 1 98.5 84 VAL A N 1
ATOM 631 C CA . VAL A 1 84 ? -3.863 21.531 10.781 1 98.5 84 VAL A CA 1
ATOM 632 C C . VAL A 1 84 ? -4.504 22.078 12.062 1 98.5 84 VAL A C 1
ATOM 634 O O . VAL A 1 84 ? -5.254 21.375 12.734 1 98.5 84 VAL A O 1
ATOM 637 N N . ALA A 1 85 ? -4.242 23.297 12.391 1 98.19 85 ALA A N 1
ATOM 638 C CA . ALA A 1 85 ? -4.82 23.922 13.578 1 98.19 85 ALA A CA 1
ATOM 639 C C . ALA A 1 85 ? -6.344 23.891 13.523 1 98.19 85 ALA A C 1
ATOM 641 O O . ALA A 1 85 ? -6.941 24.125 12.477 1 98.19 85 ALA A O 1
ATOM 642 N N . PRO A 1 86 ? -6.93 23.656 14.656 1 96.62 86 PRO A N 1
ATOM 643 C CA . PRO A 1 86 ? -8.391 23.578 14.672 1 96.62 86 PRO A CA 1
ATOM 644 C C . PRO A 1 86 ? -9.055 24.812 14.086 1 96.62 86 PRO A C 1
ATOM 646 O O . PRO A 1 86 ? -10.047 24.703 13.352 1 96.62 86 PRO A O 1
ATOM 649 N N . SER A 1 87 ? -8.555 25.953 14.273 1 95.69 87 SER A N 1
ATOM 650 C CA . SER A 1 87 ? -9.117 27.219 13.805 1 95.69 87 SER A CA 1
ATOM 651 C C . SER A 1 87 ? -9.062 27.312 12.289 1 95.69 87 SER A C 1
ATOM 653 O O . SER A 1 87 ? -9.711 28.188 11.695 1 95.69 87 SER A O 1
ATOM 655 N N . HIS A 1 88 ? -8.312 26.438 11.672 1 96.19 88 HIS A N 1
ATOM 656 C CA . HIS A 1 88 ? -8.125 26.531 10.227 1 96.19 88 HIS A CA 1
ATOM 657 C C . HIS A 1 88 ? -8.656 25.281 9.531 1 96.19 88 HIS A C 1
ATOM 659 O O . HIS A 1 88 ? -8.383 25.047 8.352 1 96.19 88 HIS A O 1
ATOM 665 N N . HIS A 1 89 ? -9.359 24.453 10.273 1 94.88 89 HIS A N 1
ATOM 666 C CA . HIS A 1 89 ? -9.992 23.297 9.656 1 94.88 89 HIS A CA 1
ATOM 667 C C . HIS A 1 89 ? -11.086 23.719 8.68 1 94.88 89 HIS A C 1
ATOM 669 O O . HIS A 1 89 ? -11.719 24.75 8.867 1 94.88 89 HIS A O 1
ATOM 675 N N . ARG A 1 90 ? -11.195 22.953 7.668 1 94.38 90 ARG A N 1
ATOM 676 C CA . ARG A 1 90 ? -12.234 23.141 6.66 1 94.38 90 ARG A CA 1
ATOM 677 C C . ARG A 1 90 ? -12.086 24.484 5.953 1 94.38 90 ARG A C 1
ATOM 679 O O . ARG A 1 90 ? -13.086 25.109 5.594 1 94.38 90 ARG A O 1
ATOM 686 N N . ARG A 1 91 ? -10.859 24.906 5.852 1 95.12 91 ARG A N 1
ATOM 687 C CA . ARG A 1 91 ? -10.562 26.172 5.168 1 95.12 91 ARG A CA 1
ATOM 688 C C . ARG A 1 91 ? -9.594 25.938 4.016 1 95.12 91 ARG A C 1
ATOM 690 O O . ARG A 1 91 ? -9.023 26.891 3.48 1 95.12 91 ARG A O 1
ATOM 697 N N . GLY A 1 92 ? -9.305 24.688 3.73 1 97.25 92 GLY A N 1
ATOM 698 C CA . GLY A 1 92 ? -8.523 24.375 2.545 1 97.25 92 GLY A CA 1
ATOM 699 C C . GLY A 1 92 ? -7.047 24.172 2.836 1 97.25 92 GLY A C 1
ATOM 700 O O . GLY A 1 92 ? -6.277 23.828 1.941 1 97.25 92 GLY A O 1
ATOM 701 N N . VAL A 1 93 ? -6.57 24.312 4.055 1 98.12 93 VAL A N 1
ATOM 702 C CA . VAL A 1 93 ? -5.156 24.234 4.41 1 98.12 93 VAL A CA 1
ATOM 703 C C . VAL A 1 93 ? -4.641 22.812 4.152 1 98.12 93 VAL A C 1
ATOM 705 O O . VAL A 1 93 ? -3.578 22.625 3.559 1 98.12 93 VAL A O 1
ATOM 708 N N . GLY A 1 94 ? -5.414 21.828 4.582 1 98.5 94 GLY A N 1
ATOM 709 C CA . GLY A 1 94 ? -5.016 20.453 4.363 1 98.5 94 GLY A CA 1
ATOM 710 C C . GLY A 1 94 ? -4.855 20.094 2.896 1 98.5 94 GLY A C 1
ATOM 711 O O . GLY A 1 94 ? -3.859 19.484 2.506 1 98.5 94 GLY A O 1
ATOM 712 N N . ARG A 1 95 ? -5.809 20.516 2.141 1 98.44 95 ARG A N 1
ATOM 713 C CA . ARG A 1 95 ? -5.754 20.266 0.704 1 98.44 95 ARG A CA 1
ATOM 714 C C . ARG A 1 95 ? -4.543 20.953 0.076 1 98.44 95 ARG A C 1
ATOM 716 O O . ARG A 1 95 ? -3.852 20.359 -0.755 1 98.44 95 ARG A O 1
ATOM 723 N N . ALA A 1 96 ? -4.297 22.141 0.458 1 98.5 96 ALA A N 1
ATOM 724 C CA . ALA A 1 96 ? -3.17 22.906 -0.081 1 98.5 96 ALA A CA 1
ATOM 725 C C . ALA A 1 96 ? -1.844 22.234 0.283 1 98.5 96 ALA A C 1
ATOM 727 O O . ALA A 1 96 ? -0.929 22.172 -0.541 1 98.5 96 ALA A O 1
ATOM 728 N N . LEU A 1 97 ? -1.719 21.75 1.504 1 98.69 97 LEU A N 1
ATOM 729 C CA . LEU A 1 97 ? -0.528 21.016 1.934 1 98.69 97 LEU A CA 1
ATOM 730 C C . LEU A 1 97 ? -0.304 19.781 1.072 1 98.69 97 LEU A C 1
ATOM 732 O O . LEU A 1 97 ? 0.812 19.547 0.607 1 98.69 97 LEU A O 1
ATOM 736 N N . LEU A 1 98 ? -1.358 19.031 0.835 1 98.69 98 LEU A N 1
ATOM 737 C CA . LEU A 1 98 ? -1.251 17.812 0.042 1 98.69 98 LEU A CA 1
ATOM 738 C C . LEU A 1 98 ? -0.863 18.141 -1.397 1 98.69 98 LEU A C 1
ATOM 740 O O . LEU A 1 98 ? -0.027 17.438 -1.987 1 98.69 98 LEU A O 1
ATOM 744 N N . GLU A 1 99 ? -1.445 19.125 -1.922 1 98.44 99 GLU A N 1
ATOM 745 C CA . GLU A 1 99 ? -1.127 19.531 -3.293 1 98.44 99 GLU A CA 1
ATOM 746 C C . GLU A 1 99 ? 0.352 19.875 -3.438 1 98.44 99 GLU A C 1
ATOM 748 O O . GLU A 1 99 ? 0.992 19.484 -4.418 1 98.44 99 GLU A O 1
ATOM 753 N N . ARG A 1 100 ? 0.867 20.594 -2.475 1 98.56 100 ARG A N 1
ATOM 754 C CA . ARG A 1 100 ? 2.287 20.922 -2.498 1 98.56 100 ARG A CA 1
ATOM 755 C C . ARG A 1 100 ? 3.148 19.672 -2.359 1 98.56 100 ARG A C 1
ATOM 757 O O . ARG A 1 100 ? 4.141 19.516 -3.076 1 98.56 100 ARG A O 1
ATOM 764 N N . ALA A 1 101 ? 2.809 18.828 -1.429 1 98.75 101 ALA A N 1
ATOM 765 C CA . ALA A 1 101 ? 3.525 17.578 -1.23 1 98.75 101 ALA A CA 1
ATOM 766 C C . ALA A 1 101 ? 3.518 16.734 -2.502 1 98.75 101 ALA A C 1
ATOM 768 O O . AL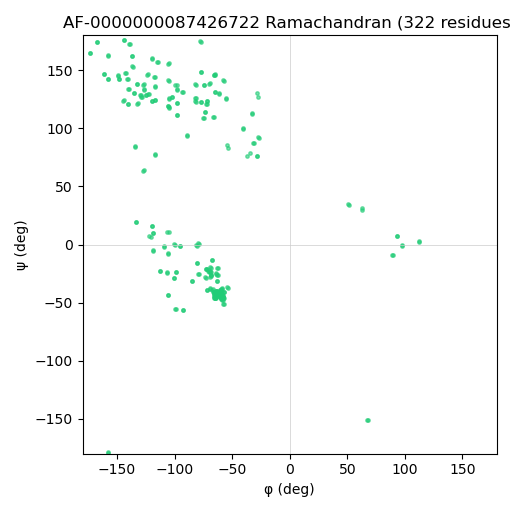A A 1 101 ? 4.551 16.203 -2.91 1 98.75 101 ALA A O 1
ATOM 769 N N . GLU A 1 102 ? 2.355 16.672 -3.119 1 98.81 102 GLU A N 1
ATOM 770 C CA . GLU A 1 102 ? 2.205 15.867 -4.332 1 98.81 102 GLU A CA 1
ATOM 771 C C . GLU A 1 102 ? 3.051 16.438 -5.473 1 98.81 102 GLU A C 1
ATOM 773 O O . GLU A 1 102 ? 3.713 15.68 -6.191 1 98.81 102 GLU A O 1
ATOM 778 N N . SER A 1 103 ? 3.008 17.719 -5.652 1 98.69 103 SER A N 1
ATOM 779 C CA . SER A 1 103 ? 3.824 18.359 -6.68 1 98.69 103 SER A CA 1
ATOM 780 C C . SER A 1 103 ? 5.309 18.078 -6.457 1 98.69 103 SER A C 1
ATOM 782 O O . SER A 1 103 ? 6.031 17.766 -7.402 1 98.69 103 SER A O 1
ATOM 784 N N . TYR A 1 104 ? 5.754 18.219 -5.277 1 98.69 104 TYR A N 1
ATOM 785 C CA . TYR A 1 104 ? 7.129 17.953 -4.883 1 98.69 104 TYR A CA 1
ATOM 786 C C . TYR A 1 104 ? 7.523 16.516 -5.195 1 98.69 104 TYR A C 1
ATOM 788 O O . TYR A 1 104 ? 8.578 16.266 -5.785 1 98.69 104 TYR A O 1
ATOM 796 N N . LEU A 1 105 ? 6.672 15.57 -4.871 1 98.81 105 LEU A N 1
ATOM 797 C CA . LEU A 1 105 ? 6.938 14.148 -5.051 1 98.81 105 LEU A CA 1
ATOM 798 C C . LEU A 1 105 ? 6.906 13.773 -6.527 1 98.81 105 LEU A C 1
ATOM 800 O O . LEU A 1 105 ? 7.742 12.992 -6.992 1 98.81 105 LEU A O 1
ATOM 804 N N . ARG A 1 106 ? 5.977 14.344 -7.281 1 98.5 106 ARG A N 1
ATOM 805 C CA . ARG A 1 106 ? 5.906 14.102 -8.719 1 98.5 106 ARG A CA 1
ATOM 806 C C . ARG A 1 106 ? 7.195 14.531 -9.406 1 98.5 106 ARG A C 1
ATOM 808 O O . ARG A 1 106 ? 7.699 13.836 -10.289 1 98.5 106 ARG A O 1
ATOM 815 N N . ALA A 1 107 ? 7.672 15.625 -8.992 1 98.25 107 ALA A N 1
ATOM 816 C CA . ALA A 1 107 ? 8.891 16.172 -9.586 1 98.25 107 ALA A CA 1
ATOM 817 C C . ALA A 1 107 ? 10.078 15.234 -9.359 1 98.25 107 ALA A C 1
ATOM 819 O O . ALA A 1 107 ? 11.07 15.289 -10.086 1 98.25 107 ALA A O 1
ATOM 820 N N . GLN A 1 108 ? 9.93 14.383 -8.383 1 97.94 108 GLN A N 1
ATOM 821 C CA . GLN A 1 108 ? 11.008 13.453 -8.047 1 97.94 108 GLN A CA 1
ATOM 822 C C . GLN A 1 108 ? 10.742 12.07 -8.633 1 97.94 108 GLN A C 1
ATOM 824 O O . GLN A 1 108 ? 11.477 11.117 -8.344 1 97.94 108 GLN A O 1
ATOM 829 N N . GLY A 1 109 ? 9.656 11.906 -9.328 1 98.06 109 GLY A N 1
ATOM 830 C CA . GLY A 1 109 ? 9.375 10.656 -10.016 1 98.06 109 GLY A CA 1
ATOM 831 C C . GLY A 1 109 ? 8.547 9.688 -9.195 1 98.06 109 GLY A C 1
ATOM 832 O O . GLY A 1 109 ? 8.375 8.531 -9.57 1 98.06 109 GLY A O 1
ATOM 833 N N . VAL A 1 110 ? 8.055 10.156 -8.039 1 98.75 110 VAL A N 1
ATOM 834 C CA . VAL A 1 110 ? 7.207 9.312 -7.207 1 98.75 110 VAL A CA 1
ATOM 835 C C . VAL A 1 110 ? 5.859 9.094 -7.891 1 98.75 110 VAL A C 1
ATOM 837 O O . VAL A 1 110 ? 5.273 10.039 -8.43 1 98.75 110 VAL A O 1
ATOM 840 N N . GLU A 1 111 ? 5.355 7.855 -7.824 1 98.81 111 GLU A N 1
ATOM 841 C CA . GLU A 1 111 ? 4.129 7.5 -8.523 1 98.81 111 GLU A CA 1
ATOM 842 C C . GLU A 1 111 ? 3.004 7.184 -7.547 1 98.81 111 GLU A C 1
ATOM 844 O O . GLU A 1 111 ? 1.826 7.223 -7.91 1 98.81 111 GLU A O 1
ATOM 849 N N . PHE A 1 112 ? 3.357 6.824 -6.336 1 98.94 112 PHE A N 1
ATOM 850 C CA . PHE A 1 112 ? 2.371 6.398 -5.348 1 98.94 112 PHE A CA 1
ATOM 851 C C . PHE A 1 112 ? 2.566 7.145 -4.031 1 98.94 112 PHE A C 1
ATOM 853 O O . PHE A 1 112 ? 3.672 7.176 -3.486 1 98.94 112 PHE A O 1
ATOM 860 N N . LEU A 1 113 ? 1.543 7.715 -3.521 1 98.94 113 LEU A N 1
ATOM 861 C CA . LEU A 1 113 ? 1.529 8.359 -2.215 1 98.94 113 LEU A CA 1
ATOM 862 C C . LEU A 1 113 ? 0.565 7.652 -1.269 1 98.94 113 LEU A C 1
ATOM 864 O O . LEU A 1 113 ? -0.596 7.426 -1.614 1 98.94 113 LEU A O 1
ATOM 868 N N . GLN A 1 114 ? 1.081 7.242 -0.158 1 98.94 114 GLN A N 1
ATOM 869 C CA . GLN A 1 114 ? 0.227 6.516 0.776 1 98.94 114 GLN A CA 1
ATOM 870 C C . GLN A 1 114 ? 0.123 7.25 2.111 1 98.94 114 GLN A C 1
ATOM 872 O O . GLN A 1 114 ? 0.94 8.125 2.41 1 98.94 114 GLN A O 1
ATOM 877 N N . ILE A 1 115 ? -0.876 6.934 2.83 1 98.88 115 ILE A N 1
ATOM 878 C CA . ILE A 1 115 ? -1.051 7.305 4.23 1 98.88 115 ILE A CA 1
ATOM 879 C C . ILE A 1 115 ? -1.576 6.109 5.02 1 98.88 115 ILE A C 1
ATOM 881 O O . ILE A 1 115 ? -2 5.109 4.438 1 98.88 115 ILE A O 1
ATOM 885 N N . LYS A 1 116 ? -1.426 6.219 6.305 1 98.5 116 LYS A N 1
ATOM 886 C CA . LYS A 1 116 ? -2.047 5.266 7.223 1 98.5 116 LYS A CA 1
ATOM 887 C C . LYS A 1 116 ? -2.877 5.984 8.281 1 98.5 116 LYS A C 1
ATOM 889 O O . LYS A 1 116 ? -2.463 7.023 8.805 1 98.5 116 LYS A O 1
ATOM 894 N N . THR A 1 117 ? -4.023 5.527 8.5 1 97.69 117 THR A N 1
ATOM 895 C CA . THR A 1 117 ? -4.945 6.066 9.492 1 97.69 117 THR A CA 1
ATOM 896 C C . THR A 1 117 ? -5.746 4.949 10.148 1 97.69 117 THR A C 1
ATOM 898 O O . THR A 1 117 ? -5.551 3.771 9.844 1 97.69 117 THR A O 1
ATOM 901 N N . LEU A 1 118 ? -6.555 5.293 11.117 1 96.44 118 LEU A N 1
ATOM 902 C CA . LEU A 1 118 ? -7.406 4.301 11.766 1 96.44 118 LEU A CA 1
ATOM 903 C C . LEU A 1 118 ? -8.57 3.91 10.859 1 96.44 118 LEU A C 1
ATOM 905 O O . LEU A 1 118 ? -9.188 4.773 10.227 1 96.44 118 LEU A O 1
ATOM 909 N N . SER A 1 119 ? -8.805 2.629 10.844 1 96.31 119 SER A N 1
ATOM 910 C CA . SER A 1 119 ? -9.906 2.152 10.016 1 96.31 119 SER A CA 1
ATOM 911 C C . SER A 1 119 ? -11.25 2.414 10.672 1 96.31 119 SER A C 1
ATOM 913 O O . SER A 1 119 ? -11.312 2.904 11.805 1 96.31 119 SER A O 1
ATOM 915 N N . ASP A 1 120 ? -12.344 2.098 9.906 1 92.31 120 ASP A N 1
ATOM 916 C CA . ASP A 1 120 ? -13.695 2.348 10.406 1 92.31 120 ASP A CA 1
ATOM 917 C C . ASP A 1 120 ? -14.117 1.263 11.391 1 92.31 120 ASP A C 1
ATOM 919 O O . ASP A 1 120 ? -15.219 1.319 11.945 1 92.31 120 ASP A O 1
ATOM 923 N N . ALA A 1 121 ? -13.227 0.31 11.641 1 86.56 121 ALA A N 1
ATOM 924 C CA . ALA A 1 121 ? -13.484 -0.67 12.688 1 86.56 121 ALA A CA 1
ATOM 925 C C . ALA A 1 121 ? -13.383 -0.035 14.07 1 86.56 121 ALA A C 1
ATOM 927 O O . ALA A 1 121 ? -13.883 -0.586 15.055 1 86.56 121 ALA A O 1
ATOM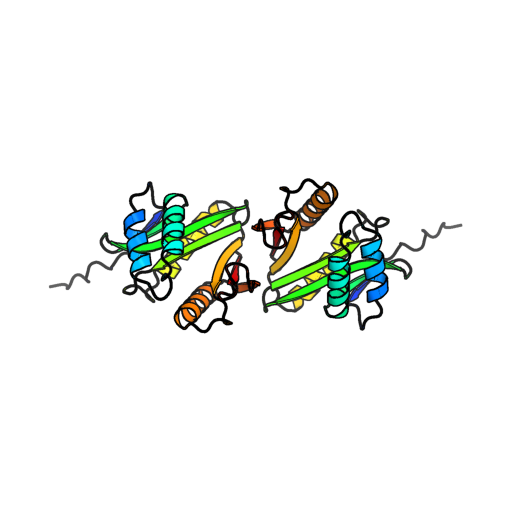 928 N N . HIS A 1 122 ? -12.648 1.06 14.047 1 82.06 122 HIS A N 1
ATOM 929 C CA . HIS A 1 122 ? -12.586 1.871 15.258 1 82.06 122 HIS A CA 1
ATOM 930 C C . HIS A 1 122 ? -13.641 2.973 15.242 1 82.06 122 HIS A C 1
ATOM 932 O O . HIS A 1 122 ? -13.734 3.729 14.273 1 82.06 122 HIS A O 1
ATOM 938 N N . ASP A 1 123 ? -14.32 3.061 16.266 1 85.56 123 ASP A N 1
ATOM 939 C CA . ASP A 1 123 ? -15.359 4.078 16.328 1 85.56 123 ASP A CA 1
ATOM 940 C C . ASP A 1 123 ? -14.812 5.391 16.875 1 85.56 123 ASP A C 1
ATOM 942 O O . ASP A 1 123 ? -14.68 5.559 18.094 1 85.56 123 ASP A O 1
ATOM 946 N N . SER A 1 124 ? -14.406 6.242 15.992 1 91 124 SER A N 1
ATOM 947 C CA . SER A 1 124 ? -13.945 7.586 16.328 1 91 124 SER A CA 1
ATOM 948 C C . SER A 1 124 ? -14.43 8.609 15.305 1 91 124 SER A C 1
ATOM 950 O O . SER A 1 124 ? -14.094 8.516 14.117 1 91 124 SER A O 1
ATOM 952 N N . PRO A 1 125 ? -15.156 9.562 15.773 1 93.81 125 PRO A N 1
ATOM 953 C CA . PRO A 1 125 ? -15.617 10.586 14.836 1 93.81 125 PRO A CA 1
ATOM 954 C C . PRO A 1 125 ? -14.469 11.383 14.219 1 93.81 125 PRO A C 1
ATOM 956 O O . PRO A 1 125 ? -14.57 11.82 13.07 1 93.81 125 PRO A O 1
ATOM 959 N N . GLU A 1 126 ? -13.43 11.555 14.945 1 94.06 126 GLU A N 1
ATOM 960 C CA . GLU A 1 126 ? -12.266 12.297 14.461 1 94.06 126 GLU A CA 1
ATOM 961 C C . GLU A 1 126 ? -11.594 11.562 13.297 1 94.06 126 GLU A C 1
ATOM 963 O O . GLU A 1 126 ? -11.266 12.18 12.281 1 94.06 126 GLU A O 1
ATOM 968 N N . TYR A 1 127 ? -11.469 10.297 13.422 1 95.44 127 TYR A N 1
ATOM 969 C CA . TYR A 1 127 ? -10.805 9.547 12.359 1 95.44 127 TYR A CA 1
ATOM 970 C C . TYR A 1 127 ? -11.758 9.305 11.188 1 95.44 127 TYR A C 1
ATOM 972 O O . TYR A 1 127 ? -11.312 9.117 10.055 1 95.44 127 TYR A O 1
ATOM 980 N N . ALA A 1 128 ? -13.078 9.297 11.5 1 96.75 128 ALA A N 1
ATOM 981 C CA . ALA A 1 128 ? -14.023 9.305 10.383 1 96.75 128 ALA A CA 1
ATOM 982 C C . ALA A 1 128 ? -13.836 10.547 9.516 1 96.75 128 ALA A C 1
ATOM 984 O O . ALA A 1 128 ? -13.883 10.461 8.289 1 96.75 128 ALA A O 1
ATOM 985 N N . ARG A 1 129 ? -13.594 11.68 10.133 1 96.25 129 ARG A N 1
ATOM 986 C CA . ARG A 1 129 ? -13.32 12.914 9.406 1 96.25 129 ARG A CA 1
ATOM 987 C C . ARG A 1 129 ? -12.008 12.82 8.641 1 96.25 129 ARG A C 1
ATOM 989 O O . ARG A 1 129 ? -11.906 13.305 7.512 1 96.25 129 ARG A O 1
ATOM 996 N N . THR A 1 130 ? -11.008 12.219 9.273 1 97.31 130 THR A N 1
ATOM 997 C CA . THR A 1 130 ? -9.719 12.008 8.625 1 97.31 130 THR A CA 1
ATOM 998 C C . THR A 1 130 ? -9.875 11.188 7.352 1 97.31 130 THR A C 1
ATOM 1000 O O . THR A 1 130 ? -9.375 11.578 6.289 1 97.31 130 THR A O 1
ATOM 1003 N N . ARG A 1 131 ? -10.617 10.086 7.426 1 98.06 131 ARG A N 1
ATOM 1004 C CA . ARG A 1 131 ? -10.844 9.219 6.27 1 98.06 131 ARG A CA 1
ATOM 1005 C C . ARG A 1 131 ? -11.625 9.953 5.184 1 98.06 131 ARG A C 1
ATOM 1007 O O . ARG A 1 131 ? -11.32 9.82 3.996 1 98.06 131 ARG A O 1
ATOM 1014 N N . ARG A 1 132 ? -12.602 10.734 5.586 1 97.75 132 ARG A N 1
ATOM 1015 C CA . ARG A 1 132 ? -13.383 11.516 4.633 1 97.75 132 ARG A CA 1
ATOM 1016 C C . ARG A 1 132 ? -12.5 12.523 3.902 1 97.75 132 ARG A C 1
ATOM 1018 O O . ARG A 1 132 ? -12.641 12.719 2.693 1 97.75 132 ARG A O 1
ATOM 1025 N N . PHE A 1 133 ? -11.664 13.156 4.605 1 98.38 133 PHE A N 1
ATOM 1026 C CA . PHE A 1 133 ? -10.742 14.117 4.016 1 98.38 133 PHE A CA 1
ATOM 1027 C C . PHE A 1 133 ? -9.891 13.461 2.934 1 98.38 133 PHE A C 1
ATOM 1029 O O . PHE A 1 133 ? -9.836 13.945 1.801 1 98.38 133 PHE A O 1
ATOM 1036 N N . TYR A 1 134 ? -9.258 12.312 3.279 1 98.62 134 TYR A N 1
ATOM 1037 C CA . TYR A 1 134 ? -8.328 11.688 2.344 1 98.62 134 TYR A CA 1
ATOM 1038 C C . TYR A 1 134 ? -9.07 11.109 1.144 1 98.62 134 TYR A C 1
ATOM 1040 O O . TYR A 1 134 ? -8.586 11.18 0.012 1 98.62 134 TYR A O 1
ATOM 1048 N N . ARG A 1 135 ? -10.258 10.547 1.378 1 98.5 135 ARG A N 1
ATOM 1049 C CA . ARG A 1 135 ? -11.078 10.125 0.247 1 98.5 135 ARG A CA 1
ATOM 1050 C C . ARG A 1 135 ? -11.406 11.312 -0.659 1 98.5 135 ARG A C 1
ATOM 1052 O O . ARG A 1 135 ? -11.336 11.195 -1.885 1 98.5 135 ARG A O 1
ATOM 1059 N N . GLY A 1 136 ? -11.703 12.422 -0.06 1 98.19 136 GLY A N 1
ATOM 1060 C CA . GLY A 1 136 ? -12.086 13.625 -0.789 1 98.19 136 GLY A CA 1
ATOM 1061 C C . GLY A 1 136 ? -10.977 14.164 -1.667 1 98.19 136 GLY A C 1
ATOM 1062 O O . GLY A 1 136 ? -11.242 14.852 -2.658 1 98.19 136 GLY A O 1
ATOM 1063 N N . VAL A 1 137 ? -9.742 13.875 -1.312 1 98 137 VAL A N 1
ATOM 1064 C CA . VAL A 1 137 ? -8.625 14.406 -2.086 1 98 137 VAL A CA 1
ATOM 1065 C C . VAL A 1 137 ? -8.016 13.297 -2.943 1 98 137 VAL A C 1
ATOM 1067 O O . VAL A 1 137 ? -6.898 13.438 -3.447 1 98 137 VAL A O 1
ATOM 1070 N N . GLY A 1 138 ? -8.633 12.125 -3.07 1 98.31 138 GLY A N 1
ATOM 1071 C CA . GLY A 1 138 ? -8.312 11.188 -4.133 1 98.31 138 GLY A CA 1
ATOM 1072 C C . GLY A 1 138 ? -7.648 9.922 -3.627 1 98.31 138 GLY A C 1
ATOM 1073 O O . GLY A 1 138 ? -7.293 9.039 -4.418 1 98.31 138 GLY A O 1
ATOM 1074 N N . PHE A 1 139 ? -7.492 9.773 -2.291 1 98.88 139 PHE A N 1
ATOM 1075 C CA . PHE A 1 139 ? -6.949 8.523 -1.77 1 98.88 139 PHE A CA 1
ATOM 1076 C C . PHE A 1 139 ? -8.008 7.43 -1.783 1 98.88 139 PHE A C 1
ATOM 1078 O O . PHE A 1 139 ? -9.195 7.699 -1.59 1 98.88 139 PHE A O 1
ATOM 1085 N N . LYS A 1 140 ? -7.57 6.23 -1.975 1 98.69 140 LYS A N 1
ATOM 1086 C CA . LYS A 1 140 ? -8.414 5.043 -1.943 1 98.69 140 LYS A CA 1
ATOM 1087 C C . LYS A 1 140 ? -7.914 4.035 -0.914 1 98.69 140 LYS A C 1
ATOM 1089 O O . LYS A 1 140 ? -6.707 3.92 -0.688 1 98.69 140 LYS A O 1
ATOM 1094 N N . PRO A 1 141 ? -8.859 3.293 -0.273 1 98.75 141 PRO A N 1
ATOM 1095 C CA . PRO A 1 141 ? -8.391 2.227 0.614 1 98.75 141 PRO A CA 1
ATOM 1096 C C . PRO A 1 141 ? -7.582 1.157 -0.122 1 98.75 141 PRO A C 1
ATOM 1098 O O . PRO A 1 141 ? -8.016 0.664 -1.167 1 98.75 141 PRO A O 1
ATOM 1101 N N . LEU A 1 142 ? -6.445 0.845 0.402 1 98.81 142 LEU A N 1
ATOM 1102 C CA . LEU A 1 142 ? -5.613 -0.206 -0.171 1 98.81 142 LEU A CA 1
ATOM 1103 C C . LEU A 1 142 ? -5.77 -1.51 0.605 1 98.81 142 LEU A C 1
ATOM 1105 O O . LEU A 1 142 ? -6.164 -2.531 0.038 1 98.81 142 LEU A O 1
ATOM 1109 N N . GLN A 1 143 ? -5.527 -1.385 1.891 1 98.69 143 GLN A N 1
ATOM 1110 C CA . GLN A 1 143 ? -5.609 -2.561 2.75 1 98.69 143 GLN A CA 1
ATOM 1111 C C . GLN A 1 143 ? -5.758 -2.16 4.215 1 98.69 143 GLN A C 1
ATOM 1113 O O . GLN A 1 143 ? -5.191 -1.154 4.648 1 98.69 143 GLN A O 1
ATOM 1118 N N . GLU A 1 144 ? -6.488 -2.979 4.949 1 97.88 144 GLU A N 1
ATOM 1119 C CA . GLU A 1 144 ? -6.57 -2.85 6.402 1 97.88 144 GLU A CA 1
ATOM 1120 C C . GLU A 1 144 ? -5.695 -3.887 7.102 1 97.88 144 GLU A C 1
ATOM 1122 O O . GLU A 1 144 ? -5.746 -5.074 6.766 1 97.88 144 GLU A O 1
ATOM 1127 N N . PHE A 1 145 ? -4.863 -3.426 7.961 1 97.44 145 PHE A N 1
ATOM 1128 C CA . PHE A 1 145 ? -4.078 -4.289 8.836 1 97.44 145 PHE A CA 1
ATOM 1129 C C . PHE A 1 145 ? -4.613 -4.25 10.258 1 97.44 145 PHE A C 1
ATOM 1131 O O . PHE A 1 145 ? -4.512 -3.229 10.945 1 97.44 145 PHE A O 1
ATOM 1138 N N . ALA A 1 146 ? -5.016 -5.277 10.773 1 94.31 146 ALA A N 1
ATOM 1139 C CA . ALA A 1 146 ? -5.695 -5.328 12.062 1 94.31 146 ALA A CA 1
ATOM 1140 C C . ALA A 1 146 ? -4.715 -5.094 13.211 1 94.31 146 ALA A C 1
ATOM 1142 O O . ALA A 1 146 ? -5.09 -4.559 14.25 1 94.31 146 ALA A O 1
ATOM 1143 N N . THR A 1 147 ? -3.393 -5.492 12.961 1 93.5 147 THR A N 1
ATOM 1144 C CA . THR A 1 147 ? -2.496 -5.496 14.109 1 93.5 147 THR A CA 1
ATOM 1145 C C . THR A 1 147 ? -1.169 -4.828 13.766 1 93.5 147 THR A C 1
ATOM 1147 O O . THR A 1 147 ? -0.138 -5.133 14.367 1 93.5 147 THR A O 1
ATOM 1150 N N . LEU A 1 148 ? -1.153 -4.031 12.719 1 95.06 148 LEU A N 1
ATOM 1151 C CA . LEU A 1 148 ? 0.092 -3.396 12.297 1 95.06 148 LEU A CA 1
ATOM 1152 C C . LEU A 1 148 ? 0.677 -2.553 13.43 1 95.06 148 LEU A C 1
ATOM 1154 O O . LEU A 1 148 ? 1.883 -2.6 13.68 1 95.06 148 LEU A O 1
ATOM 1158 N N . TRP A 1 149 ? -0.163 -1.749 14.094 1 92.38 149 TRP A N 1
ATOM 1159 C CA . TRP A 1 149 ? 0.272 -0.873 15.172 1 92.38 149 TRP A CA 1
ATOM 1160 C C . TRP A 1 149 ? 0.121 -1.561 16.531 1 92.38 149 TRP A C 1
ATOM 1162 O O . TRP A 1 149 ? 1.093 -1.694 17.281 1 92.38 149 TRP A O 1
ATOM 1172 N N . ASP A 1 150 ? -1.104 -1.992 16.797 1 88.94 150 ASP A N 1
ATOM 1173 C CA . ASP A 1 150 ? -1.47 -2.775 17.984 1 88.94 150 ASP A CA 1
ATOM 1174 C C . ASP A 1 150 ? -2.873 -3.359 17.828 1 88.94 150 ASP A C 1
ATOM 1176 O O . ASP A 1 150 ? -3.549 -3.127 16.828 1 88.94 150 ASP A O 1
ATOM 1180 N N . GLU A 1 151 ? -3.33 -4.176 18.719 1 88.81 151 GLU A N 1
ATOM 1181 C CA . GLU A 1 151 ? -4.594 -4.898 18.594 1 88.81 151 GLU A CA 1
ATOM 1182 C C . GLU A 1 151 ? -5.785 -3.953 18.719 1 88.81 151 GLU A C 1
ATOM 1184 O O . GLU A 1 151 ? -6.863 -4.23 18.203 1 88.81 151 GLU A O 1
ATOM 1189 N N . GLY A 1 152 ? -5.668 -2.895 19.297 1 88.38 152 GLY A N 1
ATOM 1190 C CA . GLY A 1 152 ? -6.777 -1.982 19.531 1 88.38 152 GLY A CA 1
ATOM 1191 C C . GLY A 1 152 ? -6.887 -0.898 18.484 1 88.38 152 GLY A C 1
ATOM 1192 O O . GLY A 1 152 ? -7.848 -0.125 18.469 1 88.38 152 GLY A O 1
ATOM 1193 N N . ASN A 1 153 ? -5.934 -0.915 17.516 1 91.81 153 ASN A N 1
ATOM 1194 C CA . ASN A 1 153 ? -5.879 0.149 16.516 1 91.81 153 ASN A CA 1
ATOM 1195 C C . ASN A 1 153 ? -5.695 -0.411 15.109 1 91.81 153 ASN A C 1
ATOM 1197 O O . ASN A 1 153 ? -4.57 -0.468 14.609 1 91.81 153 ASN A O 1
ATOM 1201 N N . PRO A 1 154 ? -6.805 -0.81 14.453 1 95.88 154 PRO A N 1
ATOM 1202 C CA . PRO A 1 154 ? -6.695 -1.294 13.07 1 95.88 154 PRO A CA 1
ATOM 1203 C C . PRO A 1 154 ? -6.242 -0.207 12.102 1 95.88 154 PRO A C 1
ATOM 1205 O O . PRO A 1 154 ? -6.82 0.883 12.078 1 95.88 154 PRO A O 1
ATOM 1208 N N . CYS A 1 155 ? -5.297 -0.521 11.32 1 97.5 155 CYS A N 1
ATOM 1209 C CA . CYS A 1 155 ? -4.66 0.434 10.422 1 97.5 155 CYS A CA 1
ATOM 1210 C C . CYS A 1 155 ? -5.242 0.333 9.016 1 97.5 155 CYS A C 1
ATOM 1212 O O . CYS A 1 155 ? -5.227 -0.739 8.406 1 97.5 155 CYS A O 1
ATOM 1214 N N . LEU A 1 156 ? -5.762 1.392 8.531 1 98.44 156 LEU A N 1
ATOM 1215 C CA . LEU A 1 156 ? -6.152 1.49 7.129 1 98.44 156 LEU A CA 1
ATOM 1216 C C . LEU A 1 156 ? -5.074 2.191 6.312 1 98.44 156 LEU A C 1
ATOM 1218 O O . LEU A 1 156 ? -4.785 3.367 6.539 1 98.44 156 LEU A O 1
ATOM 1222 N N . GLN A 1 157 ? -4.441 1.466 5.461 1 98.88 157 GLN A N 1
ATOM 1223 C CA . GLN A 1 157 ? -3.539 2.031 4.465 1 98.88 157 GLN A CA 1
ATOM 1224 C C . GLN A 1 157 ? -4.309 2.553 3.256 1 98.88 157 GLN A C 1
ATOM 1226 O O . GLN A 1 157 ? -5.121 1.832 2.672 1 98.88 157 GLN A O 1
ATOM 1231 N N . MET A 1 158 ? -4.148 3.801 2.938 1 98.94 158 MET A N 1
ATOM 1232 C CA . MET A 1 158 ? -4.762 4.402 1.757 1 98.94 158 MET A CA 1
ATOM 1233 C C . MET A 1 158 ? -3.701 4.84 0.753 1 98.94 158 MET A C 1
ATOM 1235 O O . MET A 1 158 ? -2.547 5.066 1.122 1 98.94 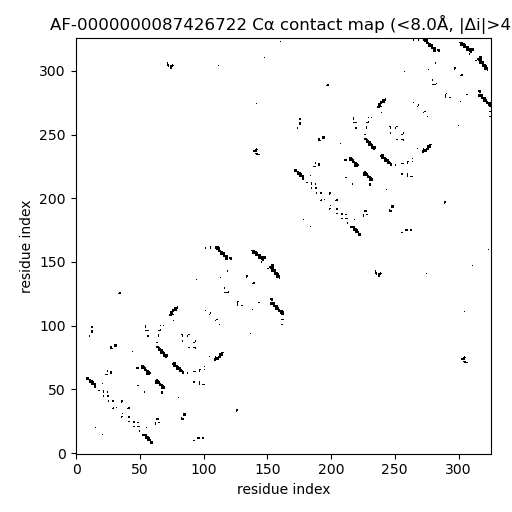158 MET A O 1
ATOM 1239 N N . ILE A 1 159 ? -4.105 4.953 -0.523 1 98.94 159 ILE A N 1
ATOM 1240 C CA . ILE A 1 159 ? -3.133 5.16 -1.592 1 98.94 159 ILE A CA 1
ATOM 1241 C C . ILE A 1 159 ? -3.707 6.113 -2.637 1 98.94 159 ILE A C 1
ATOM 1243 O O . ILE A 1 159 ? -4.926 6.172 -2.83 1 98.94 159 ILE A O 1
ATOM 1247 N N . LYS A 1 160 ? -2.881 6.836 -3.211 1 98.88 160 LYS A N 1
ATOM 1248 C CA . LYS A 1 160 ? -3.217 7.738 -4.309 1 98.88 160 LYS A CA 1
ATOM 1249 C C . LYS A 1 160 ? -2.193 7.633 -5.438 1 98.88 160 LYS A C 1
ATOM 1251 O O . LYS A 1 160 ? -0.985 7.609 -5.188 1 98.88 160 LYS A O 1
ATOM 1256 N N . TRP A 1 161 ? -2.621 7.48 -6.648 1 98.69 161 TRP A N 1
ATOM 1257 C CA . TRP A 1 161 ? -1.771 7.508 -7.832 1 98.69 161 TRP A CA 1
ATOM 1258 C C . TRP A 1 161 ? -1.397 8.938 -8.203 1 98.69 161 TRP A C 1
ATOM 1260 O O . TRP A 1 161 ? -2.271 9.789 -8.359 1 98.69 161 TRP A O 1
ATOM 1270 N N . LEU A 1 162 ? -0.139 9.219 -8.273 1 98.19 162 LEU A N 1
ATOM 1271 C CA . LEU A 1 162 ? 0.34 10.562 -8.594 1 98.19 162 LEU A CA 1
ATOM 1272 C C . LEU A 1 162 ? 0.726 10.664 -10.062 1 98.19 162 LEU A C 1
ATOM 1274 O O . LEU A 1 162 ? 0.926 11.766 -10.578 1 98.19 162 LEU A O 1
ATOM 1278 N N . GLY A 1 163 ? 1.089 9.594 -10.859 1 84.88 163 GLY A N 1
ATOM 1279 C CA . GLY A 1 163 ? 1.634 9.68 -12.203 1 84.88 163 GLY A CA 1
ATOM 1280 C C . GLY A 1 163 ? 0.74 9.047 -13.25 1 84.88 163 GLY A C 1
ATOM 1281 O O . GLY A 1 163 ? -0.208 8.336 -12.914 1 84.88 163 GLY A O 1
ATOM 1282 N N . MET B 1 1 ? 5.379 -35.562 -46.594 1 32.41 1 MET B N 1
ATOM 1283 C CA . MET B 1 1 ? 4.875 -35.75 -45.25 1 32.41 1 MET B CA 1
ATOM 1284 C C . MET B 1 1 ? 4.934 -34.438 -44.438 1 32.41 1 MET B C 1
ATOM 1286 O O . MET B 1 1 ? 6.016 -33.906 -44.188 1 32.41 1 MET B O 1
ATOM 1290 N N . THR B 1 2 ? 4.121 -33.594 -44.719 1 37.03 2 THR B N 1
ATOM 1291 C CA . THR B 1 2 ? 4.121 -32.25 -44.156 1 37.03 2 THR B CA 1
ATOM 1292 C C . THR B 1 2 ? 4.129 -32.281 -42.625 1 37.03 2 THR B C 1
ATOM 1294 O O . THR B 1 2 ? 3.279 -32.938 -42 1 37.03 2 THR B O 1
ATOM 1297 N N . ALA B 1 3 ? 5.344 -32.438 -42.125 1 38.59 3 ALA B N 1
ATOM 1298 C CA . ALA B 1 3 ? 5.508 -32.438 -40.656 1 38.59 3 ALA B CA 1
ATOM 1299 C C . ALA B 1 3 ? 4.52 -31.484 -40 1 38.59 3 ALA B C 1
ATOM 1301 O O . ALA B 1 3 ? 4.516 -30.297 -40.281 1 38.59 3 ALA B O 1
ATOM 1302 N N . THR B 1 4 ? 3.197 -31.844 -39.812 1 39.72 4 THR B N 1
ATOM 1303 C CA . THR B 1 4 ? 2.287 -31 -39.031 1 39.72 4 THR B CA 1
ATOM 1304 C C . THR B 1 4 ? 2.982 -30.453 -37.812 1 39.72 4 THR B C 1
ATOM 1306 O O . THR B 1 4 ? 3.541 -31.203 -37 1 39.72 4 THR B O 1
ATOM 1309 N N . LEU B 1 5 ? 3.406 -29.359 -37.812 1 41.56 5 LEU B N 1
ATOM 1310 C CA . LEU B 1 5 ? 4.062 -28.719 -36.688 1 41.56 5 LEU B CA 1
ATOM 1311 C C . LEU B 1 5 ? 3.477 -29.219 -35.375 1 41.56 5 LEU B C 1
ATOM 1313 O O . LEU B 1 5 ? 2.281 -29.5 -35.281 1 41.56 5 LEU B O 1
ATOM 1317 N N . PRO B 1 6 ? 4.137 -29.953 -34.469 1 42.94 6 PRO B N 1
ATOM 1318 C CA . PRO B 1 6 ? 3.586 -30.438 -33.219 1 42.94 6 PRO B CA 1
ATOM 1319 C C . PRO B 1 6 ? 2.465 -29.562 -32.656 1 42.94 6 PRO B C 1
ATOM 1321 O O . PRO B 1 6 ? 2.354 -28.391 -33.062 1 42.94 6 PRO B O 1
ATOM 1324 N N . MET B 1 7 ? 1.198 -29.969 -32.281 1 43.44 7 MET B N 1
ATOM 1325 C CA . MET B 1 7 ? 0.104 -29.25 -31.656 1 43.44 7 MET B CA 1
ATOM 1326 C C . MET B 1 7 ? 0.64 -28.172 -30.719 1 43.44 7 MET B C 1
ATOM 1328 O O . MET B 1 7 ? 1.432 -28.453 -29.812 1 43.44 7 MET B O 1
ATOM 1332 N N . SER B 1 8 ? 0.968 -26.969 -31 1 48.66 8 SER B N 1
ATOM 1333 C CA . SER B 1 8 ? 1.396 -25.766 -30.297 1 48.66 8 SER B CA 1
ATOM 1334 C C . SER B 1 8 ? 0.877 -25.75 -28.859 1 48.66 8 SER B C 1
ATOM 1336 O O . SER B 1 8 ? -0.293 -26.047 -28.609 1 48.66 8 SER B O 1
ATOM 1338 N N . GLU B 1 9 ? 1.61 -26.266 -27.828 1 64.44 9 GLU B N 1
ATOM 1339 C CA . GLU B 1 9 ? 1.319 -26.25 -26.391 1 64.44 9 GLU B CA 1
ATOM 1340 C C . GLU B 1 9 ? 0.467 -25.031 -26.031 1 64.44 9 GLU B C 1
ATOM 1342 O O . GLU B 1 9 ? 0.976 -23.906 -25.953 1 64.44 9 GLU B O 1
ATOM 1347 N N . HIS B 1 10 ? -0.838 -25.109 -26.359 1 87.5 10 HIS B N 1
ATOM 1348 C CA . HIS B 1 10 ? -1.78 -24.016 -26.141 1 87.5 10 HIS B CA 1
ATOM 1349 C C . HIS B 1 10 ? -1.981 -23.766 -24.641 1 87.5 10 HIS B C 1
ATOM 1351 O O . HIS B 1 10 ? -2.307 -24.688 -23.891 1 87.5 10 HIS B O 1
ATOM 1357 N N . LEU B 1 11 ? -1.56 -22.797 -24.141 1 95.44 11 LEU B N 1
ATOM 1358 C CA . LEU B 1 11 ? -1.79 -22.344 -22.766 1 95.44 11 LEU B CA 1
ATOM 1359 C C . LEU B 1 11 ? -3.213 -21.812 -22.609 1 95.44 11 LEU B C 1
ATOM 1361 O O . LEU B 1 11 ? -3.633 -20.906 -23.328 1 95.44 11 LEU B O 1
ATOM 1365 N N . ASP B 1 12 ? -4.051 -22.516 -21.797 1 97 12 ASP B N 1
ATOM 1366 C CA . ASP B 1 12 ? -5.402 -22.078 -21.453 1 97 12 ASP B CA 1
ATOM 1367 C C . ASP B 1 12 ? -5.465 -21.547 -20.031 1 97 12 ASP B C 1
ATOM 1369 O O . ASP B 1 12 ? -5.062 -22.234 -19.078 1 97 12 ASP B O 1
ATOM 1373 N N . ILE B 1 13 ? -5.938 -20.344 -19.844 1 98.38 13 ILE B N 1
ATOM 1374 C CA . ILE B 1 13 ? -6.074 -19.766 -18.516 1 98.38 13 ILE B CA 1
ATOM 1375 C C . ILE B 1 13 ? -7.539 -19.422 -18.234 1 98.38 13 ILE B C 1
ATOM 1377 O O . ILE B 1 13 ? -8.156 -18.656 -18.984 1 98.38 13 ILE B O 1
ATOM 1381 N N . THR B 1 14 ? -8.062 -19.969 -17.172 1 97.94 14 THR B N 1
ATOM 1382 C CA . THR B 1 14 ? -9.469 -19.766 -16.844 1 97.94 14 THR B CA 1
ATOM 1383 C C . THR B 1 14 ? -9.648 -19.484 -15.359 1 97.94 14 THR B C 1
ATOM 1385 O O . THR B 1 14 ? -8.797 -19.859 -14.547 1 97.94 14 THR B O 1
ATOM 1388 N N . LEU B 1 15 ? -10.688 -18.781 -15.023 1 98.38 15 LEU B N 1
ATOM 1389 C CA . LEU B 1 15 ? -11.109 -18.672 -13.633 1 98.38 15 LEU B CA 1
ATOM 1390 C C . LEU B 1 15 ? -11.719 -19.969 -13.133 1 98.38 15 LEU B C 1
ATOM 1392 O O . LEU B 1 15 ? -12.703 -20.453 -13.688 1 98.38 15 LEU B O 1
ATOM 1396 N N . ALA B 1 16 ? -11.133 -20.484 -12.141 1 97.44 16 ALA B N 1
ATOM 1397 C CA . ALA B 1 16 ? -11.555 -21.797 -11.648 1 97.44 16 ALA B CA 1
ATOM 1398 C C . ALA B 1 16 ? -12.977 -21.734 -11.102 1 97.44 16 ALA B C 1
ATOM 1400 O O . ALA B 1 16 ? -13.391 -20.719 -10.523 1 97.44 16 ALA B O 1
ATOM 1401 N N . GLN B 1 17 ? -13.648 -22.812 -11.297 1 93.38 17 GLN B N 1
ATOM 1402 C CA . GLN B 1 17 ? -14.984 -23 -10.742 1 93.38 17 GLN B CA 1
ATOM 1403 C C . GLN B 1 17 ? -15.008 -24.156 -9.75 1 93.38 17 GLN B C 1
ATOM 1405 O O . GLN B 1 17 ? -14.398 -25.203 -9.992 1 93.38 17 GLN B O 1
ATOM 1410 N N . GLY B 1 18 ? -15.656 -23.953 -8.648 1 91.88 18 GLY B N 1
ATOM 1411 C CA . GLY B 1 18 ? -15.688 -24.984 -7.633 1 91.88 18 GLY B CA 1
ATOM 1412 C C . GLY B 1 18 ? -14.336 -25.219 -6.984 1 91.88 18 GLY B C 1
ATOM 1413 O O . GLY B 1 18 ? -13.562 -24.281 -6.777 1 91.88 18 GLY B O 1
ATOM 1414 N N . THR B 1 19 ? -14.07 -26.453 -6.516 1 95.75 19 THR B N 1
ATOM 1415 C CA . THR B 1 19 ? -12.844 -26.703 -5.77 1 95.75 19 THR B CA 1
ATOM 1416 C C . THR B 1 19 ? -11.984 -27.75 -6.48 1 95.75 19 THR B C 1
ATOM 1418 O O . THR B 1 19 ? -11.016 -28.25 -5.91 1 95.75 19 THR B O 1
ATOM 1421 N N . GLN B 1 20 ? -12.234 -28.047 -7.754 1 95.38 20 GLN B N 1
ATOM 1422 C CA . GLN B 1 20 ? -11.547 -29.109 -8.469 1 95.38 20 GLN B CA 1
ATOM 1423 C C . GLN B 1 20 ? -10.086 -28.766 -8.703 1 95.38 20 GLN B C 1
ATOM 1425 O O . GLN B 1 20 ? -9.25 -29.656 -8.867 1 95.38 20 GLN B O 1
ATOM 1430 N N . HIS B 1 21 ? -9.812 -27.531 -8.742 1 97.75 21 HIS B N 1
ATOM 1431 C CA . HIS B 1 21 ? -8.461 -27.078 -9.031 1 97.75 21 HIS B CA 1
ATOM 1432 C C . HIS B 1 21 ? -7.57 -27.156 -7.793 1 97.75 21 HIS B C 1
ATOM 1434 O O . HIS B 1 21 ? -6.344 -27.094 -7.898 1 97.75 21 HIS B O 1
ATOM 1440 N N . VAL B 1 22 ? -8.125 -27.281 -6.602 1 98.69 22 VAL B N 1
ATOM 1441 C CA . VAL B 1 22 ? -7.422 -27.047 -5.344 1 98.69 22 VAL B CA 1
ATOM 1442 C C . VAL B 1 22 ? -6.297 -28.062 -5.18 1 98.69 22 VAL B C 1
ATOM 1444 O O . VAL B 1 22 ? -5.168 -27.703 -4.84 1 98.69 22 VAL B O 1
ATOM 1447 N N . ALA B 1 23 ? -6.566 -29.312 -5.449 1 98.5 23 ALA B N 1
ATOM 1448 C CA . ALA B 1 23 ? -5.566 -30.359 -5.285 1 98.5 23 ALA B CA 1
ATOM 1449 C C . ALA B 1 23 ? -4.375 -30.141 -6.211 1 98.5 23 ALA B C 1
ATOM 1451 O O . ALA B 1 23 ? -3.223 -30.312 -5.809 1 98.5 23 ALA B O 1
ATOM 1452 N N . ALA B 1 24 ? -4.629 -29.812 -7.438 1 98.38 24 ALA B N 1
ATOM 1453 C CA . ALA B 1 24 ? -3.559 -29.562 -8.398 1 98.38 24 ALA B CA 1
ATOM 1454 C C . ALA B 1 24 ? -2.723 -28.359 -7.977 1 98.38 24 ALA B C 1
ATOM 1456 O O . ALA B 1 24 ? -1.498 -28.359 -8.125 1 98.38 24 ALA B O 1
ATOM 1457 N N . CYS B 1 25 ? -3.342 -27.312 -7.465 1 98.81 25 CYS B N 1
ATOM 1458 C CA . CYS B 1 25 ? -2.629 -26.141 -6.992 1 98.81 25 CYS B CA 1
ATOM 1459 C C . CYS B 1 25 ? -1.758 -26.484 -5.785 1 98.81 25 CYS B C 1
ATOM 1461 O O . CYS B 1 25 ? -0.613 -26.031 -5.699 1 98.81 25 CYS B O 1
ATOM 1463 N N . GLU B 1 26 ? -2.34 -27.281 -4.918 1 98.81 26 GLU B N 1
ATOM 1464 C CA . GLU B 1 26 ? -1.55 -27.719 -3.77 1 98.81 26 GLU B CA 1
ATOM 1465 C C . GLU B 1 26 ? -0.304 -28.469 -4.211 1 98.81 26 GLU B C 1
ATOM 1467 O O . GLU B 1 26 ? 0.785 -28.266 -3.676 1 98.81 26 GLU B O 1
ATOM 1472 N N . HIS B 1 27 ? -0.467 -29.344 -5.145 1 98.44 27 HIS B N 1
ATOM 1473 C CA . HIS B 1 27 ? 0.663 -30.109 -5.66 1 98.44 27 HIS B CA 1
ATOM 1474 C C . HIS B 1 27 ? 1.752 -29.188 -6.199 1 98.44 27 HIS B C 1
ATOM 1476 O O . HIS B 1 27 ? 2.939 -29.422 -5.961 1 98.44 27 HIS B O 1
ATOM 1482 N N . LEU B 1 28 ? 1.353 -28.141 -6.887 1 98.56 28 LEU B N 1
ATOM 1483 C CA . LEU B 1 28 ? 2.312 -27.188 -7.414 1 98.56 28 LEU B CA 1
ATOM 1484 C C . LEU B 1 28 ? 3.082 -26.5 -6.289 1 98.56 28 LEU B C 1
ATOM 1486 O O . LEU B 1 28 ? 4.301 -26.344 -6.371 1 98.56 28 LEU B O 1
ATOM 1490 N N . LEU B 1 29 ? 2.363 -26.125 -5.262 1 98.69 29 LEU B N 1
ATOM 1491 C CA . LEU B 1 29 ? 3.027 -25.5 -4.121 1 98.69 29 LEU B CA 1
ATOM 1492 C C . LEU B 1 29 ? 4.082 -26.422 -3.533 1 98.69 29 LEU B C 1
ATOM 1494 O O . LEU B 1 29 ? 5.211 -26 -3.266 1 98.69 29 LEU B O 1
ATOM 1498 N N . ARG B 1 30 ? 3.771 -27.656 -3.393 1 98.12 30 ARG B N 1
ATOM 1499 C CA . ARG B 1 30 ? 4.66 -28.625 -2.771 1 98.12 30 ARG B CA 1
ATOM 1500 C C . ARG B 1 30 ? 5.832 -28.969 -3.686 1 98.12 30 ARG B C 1
ATOM 1502 O O . ARG B 1 30 ? 6.895 -29.391 -3.217 1 98.12 30 ARG B O 1
ATOM 1509 N N . ASP B 1 31 ? 5.668 -28.719 -4.98 1 97.44 31 ASP B N 1
ATOM 1510 C CA . ASP B 1 31 ? 6.727 -28.938 -5.961 1 97.44 31 ASP B CA 1
ATOM 1511 C C . ASP B 1 31 ? 7.719 -27.781 -5.973 1 97.44 31 ASP B C 1
ATOM 1513 O O . ASP B 1 31 ? 8.719 -27.812 -6.695 1 97.44 31 ASP B O 1
ATOM 1517 N N . LEU B 1 32 ? 7.477 -26.766 -5.156 1 97.75 32 LEU B N 1
ATOM 1518 C CA . LEU B 1 32 ? 8.328 -25.594 -5.09 1 97.75 32 LEU B CA 1
ATOM 1519 C C . LEU B 1 32 ? 8.773 -25.312 -3.658 1 97.75 32 LEU B C 1
ATOM 1521 O O . LEU B 1 32 ? 8.523 -24.234 -3.121 1 97.75 32 LEU B O 1
ATOM 1525 N N . PRO B 1 33 ? 9.523 -26.188 -3.047 1 96 33 PRO B N 1
ATOM 1526 C CA . PRO B 1 33 ? 9.844 -26.062 -1.622 1 96 33 PRO B CA 1
ATOM 1527 C C . PRO B 1 33 ? 10.773 -24.891 -1.327 1 96 33 PRO B C 1
ATOM 1529 O O . PRO B 1 33 ? 10.82 -24.406 -0.193 1 96 33 PRO B O 1
ATOM 1532 N N . ALA B 1 34 ? 11.477 -24.375 -2.307 1 94.06 34 ALA B N 1
ATOM 1533 C CA . ALA B 1 34 ? 12.352 -23.219 -2.1 1 94.06 34 ALA B CA 1
ATOM 1534 C C . ALA B 1 34 ? 11.547 -21.953 -1.825 1 94.06 34 ALA B C 1
ATOM 1536 O O . ALA B 1 34 ? 12.039 -21.031 -1.193 1 94.06 34 ALA B O 1
ATOM 1537 N N . TRP B 1 35 ? 10.297 -21.922 -2.242 1 95 35 TRP B N 1
ATOM 1538 C CA . TRP B 1 35 ? 9.391 -20.797 -2.033 1 95 35 TRP B CA 1
ATOM 1539 C C . TRP B 1 35 ? 8.359 -21.109 -0.957 1 95 35 TRP B C 1
ATOM 1541 O O . TRP B 1 35 ? 8.062 -20.266 -0.103 1 95 35 TRP B O 1
ATOM 1551 N N . PHE B 1 36 ? 7.926 -22.344 -1.159 1 94.75 36 PHE B N 1
ATOM 1552 C CA . PHE B 1 36 ? 6.84 -22.781 -0.289 1 94.75 36 PHE B CA 1
ATOM 1553 C C . PHE B 1 36 ? 7.273 -23.953 0.575 1 94.75 36 PHE B C 1
ATOM 1555 O O . PHE B 1 36 ? 6.75 -25.062 0.428 1 94.75 36 PHE B O 1
ATOM 1562 N N . GLY B 1 37 ? 8.023 -23.734 1.596 1 92.44 37 GLY B N 1
ATOM 1563 C CA . GLY B 1 37 ? 8.625 -24.797 2.379 1 92.44 37 GLY B CA 1
ATOM 1564 C C . GLY B 1 37 ? 8.016 -24.938 3.76 1 92.44 37 GLY B C 1
ATOM 1565 O O . GLY B 1 37 ? 8.406 -25.828 4.527 1 92.44 37 GLY B O 1
ATOM 1566 N N . ILE B 1 38 ? 7.051 -24.109 4.125 1 94.06 38 ILE B N 1
ATOM 1567 C CA . ILE B 1 38 ? 6.441 -24.125 5.449 1 94.06 38 ILE B CA 1
ATOM 1568 C C . ILE B 1 38 ? 5.051 -24.75 5.371 1 94.06 38 ILE B C 1
ATOM 1570 O O . ILE B 1 38 ? 4.148 -24.203 4.746 1 94.06 38 ILE B O 1
ATOM 1574 N N . GLU B 1 39 ? 4.895 -25.812 6.043 1 97.44 39 GLU B N 1
ATOM 1575 C CA . GLU B 1 39 ? 3.666 -26.594 5.957 1 97.44 39 GLU B CA 1
ATOM 1576 C C . GLU B 1 39 ? 2.455 -25.766 6.371 1 97.44 39 GLU B C 1
ATOM 1578 O O . GLU B 1 39 ? 1.431 -25.766 5.684 1 97.44 39 GLU B O 1
ATOM 1583 N N . GLU B 1 40 ? 2.586 -25.078 7.445 1 96.75 40 GLU B N 1
ATOM 1584 C CA . GLU B 1 40 ? 1.469 -24.281 7.93 1 96.75 40 GLU B CA 1
ATOM 1585 C C . GLU B 1 40 ? 1.053 -23.234 6.898 1 96.75 40 GLU B C 1
ATOM 1587 O O . GLU B 1 40 ? -0.137 -22.953 6.73 1 96.75 40 GLU B O 1
ATOM 1592 N N . ALA B 1 41 ? 1.957 -22.641 6.242 1 96.38 41 ALA B N 1
ATOM 1593 C CA . ALA B 1 41 ? 1.672 -21.656 5.203 1 96.38 41 ALA B CA 1
ATOM 1594 C C . ALA B 1 41 ? 0.989 -22.297 4.004 1 96.38 41 ALA B C 1
ATOM 1596 O O . ALA B 1 41 ? 0.059 -21.734 3.428 1 96.38 41 ALA B O 1
ATOM 1597 N N . ILE B 1 42 ? 1.4 -23.5 3.652 1 98.19 42 ILE B N 1
ATOM 1598 C CA . ILE B 1 42 ? 0.801 -24.219 2.529 1 98.19 42 ILE B CA 1
ATOM 1599 C C . ILE B 1 42 ? -0.672 -24.5 2.822 1 98.19 42 ILE B C 1
ATOM 1601 O O . ILE B 1 42 ? -1.532 -24.297 1.963 1 98.19 42 ILE B O 1
ATOM 1605 N N . VAL B 1 43 ? -0.899 -24.922 4.031 1 98.44 43 VAL B N 1
ATOM 1606 C CA . VAL B 1 43 ? -2.273 -25.203 4.43 1 98.44 43 VAL B CA 1
ATOM 1607 C C . VAL B 1 43 ? -3.123 -23.938 4.293 1 98.44 43 VAL B C 1
ATOM 1609 O O . VAL B 1 43 ? -4.242 -24 3.771 1 98.44 43 VAL B O 1
ATOM 1612 N N . GLU B 1 44 ? -2.621 -22.828 4.699 1 98 44 GLU B N 1
ATOM 1613 C CA . GLU B 1 44 ? -3.332 -21.547 4.594 1 98 44 GLU B CA 1
ATOM 1614 C C . GLU B 1 44 ? -3.57 -21.172 3.133 1 98 44 GLU B C 1
ATOM 1616 O O . GLU B 1 44 ? -4.66 -20.734 2.77 1 98 44 GLU B O 1
ATOM 1621 N N . TYR B 1 45 ? -2.572 -21.344 2.312 1 98.5 45 TYR B N 1
ATOM 1622 C CA . TYR B 1 45 ? -2.719 -21.047 0.893 1 98.5 45 TYR B CA 1
ATOM 1623 C C . TYR B 1 45 ? -3.801 -21.922 0.264 1 98.5 45 TYR B C 1
ATOM 1625 O O . TYR B 1 45 ? -4.602 -21.438 -0.544 1 98.5 45 TYR B O 1
ATOM 1633 N N . VAL B 1 46 ? -3.752 -23.125 0.625 1 98.69 46 VAL B N 1
ATOM 1634 C CA . VAL B 1 46 ? -4.711 -24.062 0.059 1 98.69 46 VAL B CA 1
ATOM 1635 C C . VAL B 1 46 ? -6.133 -23.641 0.426 1 98.69 46 VAL B C 1
ATOM 1637 O O . VAL B 1 46 ? -7.031 -23.672 -0.416 1 98.69 46 VAL B O 1
ATOM 1640 N N . GLU B 1 47 ? -6.332 -23.266 1.655 1 98.5 47 GLU B N 1
ATOM 1641 C CA . GLU B 1 47 ? -7.629 -22.75 2.086 1 98.5 47 GLU B CA 1
ATOM 1642 C C . GLU B 1 47 ? -8.023 -21.5 1.3 1 98.5 47 GLU B C 1
ATOM 1644 O O . GLU B 1 47 ? -9.18 -21.359 0.889 1 98.5 47 GLU B O 1
ATOM 1649 N N . GLN B 1 48 ? -7.113 -20.641 1.076 1 98.38 48 GLN B N 1
ATOM 1650 C CA . GLN B 1 48 ? -7.371 -19.406 0.317 1 98.38 48 GLN B CA 1
ATOM 1651 C C . GLN B 1 48 ? -7.719 -19.734 -1.134 1 98.38 48 GLN B C 1
ATOM 1653 O O . GLN B 1 48 ? -8.664 -19.172 -1.688 1 98.38 48 GLN B O 1
ATOM 1658 N N . ILE B 1 49 ? -6.992 -20.625 -1.711 1 98.75 49 ILE B N 1
ATOM 1659 C CA . ILE B 1 49 ? -7.219 -21.031 -3.094 1 98.75 49 ILE B CA 1
ATOM 1660 C C . ILE B 1 49 ? -8.633 -21.578 -3.246 1 98.75 49 ILE B C 1
ATOM 1662 O O . ILE B 1 49 ? -9.305 -21.328 -4.246 1 98.75 49 ILE B O 1
ATOM 1666 N N . ALA B 1 50 ? -9.078 -22.297 -2.25 1 98.44 50 ALA B N 1
ATOM 1667 C CA . ALA B 1 50 ? -10.406 -22.891 -2.275 1 98.44 50 ALA B CA 1
ATOM 1668 C C . ALA B 1 50 ? -11.492 -21.828 -2.195 1 98.44 50 ALA B C 1
ATOM 1670 O O . ALA B 1 50 ? -12.586 -22.016 -2.73 1 98.44 50 ALA B O 1
ATOM 1671 N N . GLU B 1 51 ? -11.188 -20.734 -1.602 1 98.19 51 GLU B N 1
ATOM 1672 C CA . GLU B 1 51 ? -12.227 -19.781 -1.247 1 98.19 51 GLU B CA 1
ATOM 1673 C C . GLU B 1 51 ? -12.188 -18.562 -2.16 1 98.19 51 GLU B C 1
ATOM 1675 O O . GLU B 1 51 ? -13.195 -17.875 -2.348 1 98.19 51 GLU B O 1
ATOM 1680 N N . LEU B 1 52 ? -11.062 -18.297 -2.727 1 98.69 52 LEU B N 1
ATOM 1681 C CA . LEU B 1 52 ? -10.875 -17.047 -3.453 1 98.69 52 LEU B CA 1
ATOM 1682 C C . LEU B 1 52 ? -10.891 -17.281 -4.961 1 98.69 52 LEU B C 1
ATOM 1684 O O . LEU B 1 52 ? -10.609 -18.391 -5.422 1 98.69 52 LEU B O 1
ATOM 1688 N N . PRO B 1 53 ? -11.227 -16.234 -5.719 1 98.62 53 PRO B N 1
ATOM 1689 C CA . PRO B 1 53 ? -11.062 -16.375 -7.168 1 98.62 53 PRO B CA 1
ATOM 1690 C C . PRO B 1 53 ? -9.641 -16.766 -7.566 1 98.62 53 PRO B C 1
ATOM 1692 O O . PRO B 1 53 ? -8.688 -16.109 -7.16 1 98.62 53 PRO B O 1
ATOM 1695 N N . THR B 1 54 ? -9.555 -17.844 -8.328 1 98.88 54 THR B N 1
ATOM 1696 C CA . THR B 1 54 ? -8.25 -18.375 -8.719 1 98.88 54 THR B CA 1
ATOM 1697 C C . THR B 1 54 ? -8.203 -18.672 -10.211 1 98.88 54 THR B C 1
ATOM 1699 O O . THR B 1 54 ? -9.039 -19.422 -10.734 1 98.88 54 THR B O 1
ATOM 1702 N N . PHE B 1 55 ? -7.262 -18.016 -10.891 1 98.88 55 PHE B N 1
ATOM 1703 C CA . PHE B 1 55 ? -6.984 -18.375 -12.281 1 98.88 55 PHE B CA 1
ATOM 1704 C C . PHE B 1 55 ? -6.062 -19.594 -12.359 1 98.88 55 PHE B C 1
ATOM 1706 O O . PHE B 1 55 ? -5.066 -19.656 -11.633 1 98.88 55 PHE B O 1
ATOM 1713 N N . VAL B 1 56 ? -6.387 -20.484 -13.266 1 98.81 56 VAL B N 1
ATOM 1714 C CA . VAL B 1 56 ? -5.594 -21.703 -13.461 1 98.81 56 VAL B CA 1
ATOM 1715 C C . VAL B 1 56 ? -5.113 -21.766 -14.906 1 98.81 56 VAL B C 1
ATOM 1717 O O . VAL B 1 56 ? -5.895 -21.562 -15.836 1 98.81 56 VAL B O 1
ATOM 1720 N N . ALA B 1 57 ? -3.873 -21.984 -15.047 1 98.69 57 ALA B N 1
ATOM 1721 C CA . ALA B 1 57 ? -3.248 -22.203 -16.344 1 98.69 57 ALA B CA 1
ATOM 1722 C C . ALA B 1 57 ? -3.072 -23.688 -16.625 1 98.69 57 ALA B C 1
ATOM 1724 O O . ALA B 1 57 ? -2.527 -24.422 -15.789 1 98.69 57 ALA B O 1
ATOM 1725 N N . ARG B 1 58 ? -3.449 -24.109 -17.828 1 97.81 58 ARG B N 1
ATOM 1726 C CA . ARG B 1 58 ? -3.35 -25.516 -18.203 1 97.81 58 ARG B CA 1
ATOM 1727 C C . ARG B 1 58 ? -2.707 -25.688 -19.562 1 97.81 58 ARG B C 1
ATOM 1729 O O . ARG B 1 58 ? -2.932 -24.875 -20.469 1 97.81 58 ARG B O 1
ATOM 1736 N N . THR B 1 59 ? -1.893 -26.625 -19.625 1 95.25 59 THR B N 1
ATOM 1737 C CA . THR B 1 59 ? -1.358 -27.141 -20.891 1 95.25 59 THR B CA 1
ATOM 1738 C C . THR B 1 59 ? -1.596 -28.641 -21 1 95.25 59 THR B C 1
ATOM 1740 O O . THR B 1 59 ? -1.294 -29.391 -20.078 1 95.25 59 THR B O 1
ATOM 1743 N N . ASP B 1 60 ? -2.186 -29.047 -22.156 1 90.88 60 ASP B N 1
ATOM 1744 C CA . ASP B 1 60 ? -2.43 -30.453 -22.422 1 90.88 60 ASP B CA 1
ATOM 1745 C C . ASP B 1 60 ? -3.156 -31.109 -21.25 1 90.88 60 ASP B C 1
ATOM 1747 O O . ASP B 1 60 ? -2.771 -32.188 -20.797 1 90.88 60 ASP B O 1
ATOM 1751 N N . GLY B 1 61 ? -4.066 -30.328 -20.562 1 89 61 GLY B N 1
ATOM 1752 C CA . GLY B 1 61 ? -4.93 -30.859 -19.516 1 89 61 GLY B CA 1
ATOM 1753 C C . GLY B 1 61 ? -4.297 -30.781 -18.141 1 89 61 GLY B C 1
ATOM 1754 O O . GLY B 1 61 ? -4.969 -31.031 -17.125 1 89 61 GLY B O 1
ATOM 1755 N N . ALA B 1 62 ? -3.057 -30.438 -18.094 1 95.06 62 ALA B N 1
ATOM 1756 C CA . ALA B 1 62 ? -2.363 -30.375 -16.812 1 95.06 62 ALA B CA 1
ATOM 1757 C C . ALA B 1 62 ? -2.279 -28.938 -16.312 1 95.06 62 ALA B C 1
ATOM 1759 O O . ALA B 1 62 ? -2.037 -28.016 -17.078 1 95.06 62 ALA B O 1
ATOM 1760 N N . THR B 1 63 ? -2.535 -28.828 -14.984 1 97.69 63 THR B N 1
ATOM 1761 C CA . THR B 1 63 ? -2.348 -27.516 -14.359 1 97.69 63 THR B CA 1
ATOM 1762 C C . THR B 1 63 ? -0.863 -27.188 -14.25 1 97.69 63 THR B C 1
ATOM 1764 O O . THR B 1 63 ? -0.094 -27.938 -13.641 1 97.69 63 THR B O 1
ATOM 1767 N N . VAL B 1 64 ? -0.48 -26.016 -14.836 1 98.44 64 VAL B N 1
ATOM 1768 C CA . VAL B 1 64 ? 0.94 -25.688 -14.852 1 98.44 64 VAL B CA 1
ATOM 1769 C C . VAL B 1 64 ? 1.174 -24.391 -14.086 1 98.44 64 VAL B C 1
ATOM 1771 O O . VAL B 1 64 ? 2.318 -23.969 -13.906 1 98.44 64 VAL B O 1
ATOM 1774 N N . GLY B 1 65 ? 0.107 -23.703 -13.625 1 98.81 65 GLY B N 1
ATOM 1775 C CA . GLY B 1 65 ? 0.223 -22.484 -12.836 1 98.81 65 GLY B CA 1
ATOM 1776 C C . GLY B 1 65 ? -1.107 -21.984 -12.305 1 98.81 65 GLY B C 1
ATOM 1777 O O . GLY B 1 65 ? -2.166 -22.438 -12.742 1 98.81 65 GLY B O 1
ATOM 1778 N N . PHE B 1 66 ? -0.994 -21.094 -11.352 1 98.94 66 PHE B N 1
ATOM 1779 C CA . PHE B 1 66 ? -2.207 -20.469 -10.828 1 98.94 66 PHE B CA 1
ATOM 1780 C C . PHE B 1 66 ? -1.892 -19.141 -10.164 1 98.94 66 PHE B C 1
ATOM 1782 O O . PHE B 1 66 ? -0.731 -18.844 -9.875 1 98.94 66 PHE B O 1
ATOM 1789 N N . ALA B 1 67 ? -2.875 -18.328 -9.977 1 98.94 67 ALA B N 1
ATOM 1790 C CA . ALA B 1 67 ? -2.846 -17.078 -9.227 1 98.94 67 ALA B CA 1
ATOM 1791 C C . ALA B 1 67 ? -4.164 -16.859 -8.492 1 98.94 67 ALA B C 1
ATOM 1793 O O . ALA B 1 67 ? -5.234 -16.859 -9.109 1 98.94 67 ALA B O 1
ATOM 1794 N N . SER B 1 68 ? -4.102 -16.672 -7.234 1 98.88 68 SER B N 1
ATOM 1795 C CA . SER B 1 68 ? -5.297 -16.406 -6.434 1 98.88 68 SER B CA 1
ATOM 1796 C C . SER B 1 68 ? -5.383 -14.945 -6.023 1 98.88 68 SER B C 1
ATOM 1798 O O . SER B 1 68 ? -4.371 -14.336 -5.668 1 98.88 68 SER B O 1
ATOM 1800 N N . LEU B 1 69 ? -6.586 -14.414 -6.043 1 98.81 69 LEU B N 1
ATOM 1801 C CA . LEU B 1 69 ? -6.816 -12.992 -5.859 1 98.81 69 LEU B CA 1
ATOM 1802 C C . LEU B 1 69 ? -7.664 -12.734 -4.613 1 98.81 69 LEU B C 1
ATOM 1804 O O . LEU B 1 69 ? -8.609 -13.477 -4.34 1 98.81 69 LEU B O 1
ATOM 1808 N N . GLU B 1 70 ? -7.398 -11.703 -3.941 1 98.81 70 GLU B N 1
ATOM 1809 C CA . GLU B 1 70 ? -8.242 -11.219 -2.855 1 98.81 70 GLU B CA 1
ATOM 1810 C C . GLU B 1 70 ? -8.57 -9.734 -3.033 1 98.81 70 GLU B C 1
ATOM 1812 O O . GLU B 1 70 ? -7.68 -8.914 -3.248 1 98.81 70 GLU B O 1
ATOM 1817 N N . ARG B 1 71 ? -9.805 -9.438 -2.998 1 98.5 71 ARG B N 1
ATOM 1818 C CA . ARG B 1 71 ? -10.234 -8.047 -3.012 1 98.5 71 ARG B CA 1
ATOM 1819 C C . ARG B 1 71 ? -10.156 -7.434 -1.617 1 98.5 71 ARG B C 1
ATOM 1821 O O . ARG B 1 71 ? -10.727 -7.977 -0.664 1 98.5 71 ARG B O 1
ATOM 1828 N N . HIS B 1 72 ? -9.484 -6.34 -1.495 1 98.56 72 HIS B N 1
ATOM 1829 C CA . HIS B 1 72 ? -9.375 -5.676 -0.202 1 98.56 72 HIS B CA 1
ATOM 1830 C C . HIS B 1 72 ? -10.344 -4.5 -0.105 1 98.56 72 HIS B C 1
ATOM 1832 O O . HIS B 1 72 ? -10.734 -4.102 0.995 1 98.56 72 HIS B O 1
ATOM 1838 N N . SER B 1 73 ? -10.656 -3.895 -1.201 1 98.31 73 SER B N 1
ATOM 1839 C CA . SER B 1 73 ? -11.602 -2.791 -1.339 1 98.31 73 SER B CA 1
ATOM 1840 C C . SER B 1 73 ? -12.125 -2.686 -2.768 1 98.31 73 SER B C 1
ATOM 1842 O O . SER B 1 73 ? -11.758 -3.488 -3.629 1 98.31 73 SER B O 1
ATOM 1844 N N . ASP B 1 74 ? -12.945 -1.75 -3.021 1 98.06 74 ASP B N 1
ATOM 1845 C CA . ASP B 1 74 ? -13.43 -1.537 -4.383 1 98.06 74 ASP B CA 1
ATOM 1846 C C . ASP B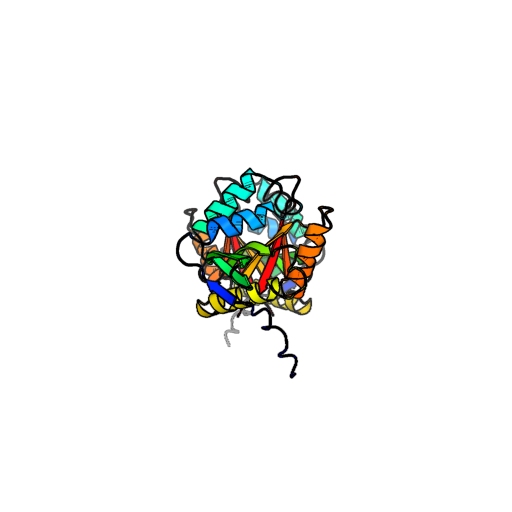 1 74 ? -12.289 -1.174 -5.324 1 98.06 74 ASP B C 1
ATOM 1848 O O . ASP B 1 74 ? -12.32 -1.511 -6.508 1 98.06 74 ASP B O 1
ATOM 1852 N N . ALA B 1 75 ? -11.219 -0.588 -4.773 1 98.62 75 ALA B N 1
ATOM 1853 C CA . ALA B 1 75 ? -10.164 -0.047 -5.633 1 98.62 75 ALA B CA 1
ATOM 1854 C C . ALA B 1 75 ? -8.93 -0.938 -5.613 1 98.62 75 ALA B C 1
ATOM 1856 O O . ALA B 1 75 ? -7.992 -0.729 -6.391 1 98.62 75 ALA B O 1
ATOM 1857 N N . ALA B 1 76 ? -8.922 -1.956 -4.723 1 98.88 76 ALA B N 1
ATOM 1858 C CA . ALA B 1 76 ? -7.633 -2.613 -4.523 1 98.88 76 ALA B CA 1
ATOM 1859 C C . ALA B 1 76 ? -7.805 -4.121 -4.375 1 98.88 76 ALA B C 1
ATOM 1861 O O . ALA B 1 76 ? -8.75 -4.586 -3.73 1 98.88 76 ALA B O 1
ATOM 1862 N N . ALA B 1 77 ? -6.891 -4.82 -4.91 1 98.94 77 ALA B N 1
ATOM 1863 C CA . ALA B 1 77 ? -6.809 -6.273 -4.789 1 98.94 77 ALA B CA 1
ATOM 1864 C C . ALA B 1 77 ? -5.363 -6.727 -4.594 1 98.94 77 ALA B C 1
ATOM 1866 O O . ALA B 1 77 ? -4.438 -5.914 -4.66 1 98.94 77 ALA B O 1
ATOM 1867 N N . GLU B 1 78 ? -5.215 -7.984 -4.332 1 98.94 78 GLU B N 1
ATOM 1868 C CA . GLU B 1 78 ? -3.914 -8.594 -4.09 1 98.94 78 GLU B CA 1
ATOM 1869 C C . GLU B 1 78 ? -3.826 -9.977 -4.734 1 98.94 78 GLU B C 1
ATOM 1871 O O . GLU B 1 78 ? -4.777 -10.758 -4.68 1 98.94 78 GLU B O 1
ATOM 1876 N N . ILE B 1 79 ? -2.727 -10.203 -5.402 1 98.88 79 ILE B N 1
ATOM 1877 C CA . ILE B 1 79 ? -2.367 -11.602 -5.652 1 98.88 79 ILE B CA 1
ATOM 1878 C C . ILE B 1 79 ? -1.821 -12.227 -4.371 1 98.88 79 ILE B C 1
ATOM 1880 O O . ILE B 1 79 ? -0.683 -11.961 -3.979 1 98.88 79 ILE B O 1
ATOM 1884 N N . VAL B 1 80 ? -2.578 -13.094 -3.793 1 98.5 80 VAL B N 1
ATOM 1885 C CA . VAL B 1 80 ? -2.215 -13.578 -2.465 1 98.5 80 VAL B CA 1
ATOM 1886 C C . VAL B 1 80 ? -1.219 -14.727 -2.588 1 98.5 80 VAL B C 1
ATOM 1888 O O . VAL B 1 80 ? -0.414 -14.961 -1.683 1 98.5 80 VAL B O 1
ATOM 1891 N N . VAL B 1 81 ? -1.35 -15.477 -3.654 1 98.69 81 VAL B N 1
ATOM 1892 C CA . VAL B 1 81 ? -0.414 -16.562 -3.93 1 98.69 81 VAL B CA 1
ATOM 1893 C C . VAL B 1 81 ? -0.44 -16.906 -5.418 1 98.69 81 VAL B C 1
ATOM 1895 O O . VAL B 1 81 ? -1.496 -16.844 -6.055 1 98.69 81 VAL B O 1
ATOM 1898 N N . MET B 1 82 ? 0.693 -17.203 -5.941 1 98.75 82 MET B N 1
ATOM 1899 C CA . MET B 1 82 ? 0.878 -17.609 -7.332 1 98.75 82 MET B CA 1
ATOM 1900 C C . MET B 1 82 ? 2.037 -18.594 -7.465 1 98.75 82 MET B C 1
ATOM 1902 O O . MET B 1 82 ? 3.059 -18.453 -6.793 1 98.75 82 MET B O 1
ATOM 1906 N N . ALA B 1 83 ? 1.85 -19.547 -8.352 1 98.75 83 ALA B N 1
ATOM 1907 C CA . ALA B 1 83 ? 2.898 -20.531 -8.617 1 98.75 83 ALA B CA 1
ATOM 1908 C C . ALA B 1 83 ? 2.836 -21.016 -10.062 1 98.75 83 ALA B C 1
ATOM 1910 O O . ALA B 1 83 ? 1.756 -21.094 -10.656 1 98.75 83 ALA B O 1
ATOM 1911 N N . VAL B 1 84 ? 3.945 -21.281 -10.586 1 98.5 84 VAL B N 1
ATOM 1912 C CA . VAL B 1 84 ? 4.117 -21.891 -11.898 1 98.5 84 VAL B CA 1
ATOM 1913 C C . VAL B 1 84 ? 5.027 -23.109 -11.781 1 98.5 84 VAL B C 1
ATOM 1915 O O . VAL B 1 84 ? 6.047 -23.062 -11.094 1 98.5 84 VAL B O 1
ATOM 1918 N N . ALA B 1 85 ? 4.707 -24.172 -12.43 1 98.12 85 ALA B N 1
ATOM 1919 C CA . ALA B 1 85 ? 5.52 -25.375 -12.414 1 98.12 85 ALA B CA 1
ATOM 1920 C C . ALA B 1 85 ? 6.941 -25.094 -12.891 1 98.12 85 ALA B C 1
ATOM 1922 O O . ALA B 1 85 ? 7.145 -24.344 -13.852 1 98.12 85 ALA B O 1
ATOM 1923 N N . PRO B 1 86 ? 7.875 -25.703 -12.25 1 96.62 86 PRO B N 1
ATOM 1924 C CA . PRO B 1 86 ? 9.266 -25.453 -12.633 1 96.62 86 PRO B CA 1
ATOM 1925 C C . PRO B 1 86 ? 9.516 -25.672 -14.117 1 96.62 86 PRO B C 1
ATOM 1927 O O . PRO B 1 86 ? 10.234 -24.891 -14.758 1 96.62 86 PRO B O 1
ATOM 1930 N N . SER B 1 87 ? 8.938 -26.609 -14.719 1 95.69 87 SER B N 1
ATOM 1931 C CA . SER B 1 87 ? 9.133 -26.969 -16.125 1 95.69 87 SER B CA 1
ATOM 1932 C C . SER B 1 87 ? 8.594 -25.875 -17.047 1 95.69 87 SER B C 1
ATOM 1934 O O . SER B 1 87 ? 8.883 -25.875 -18.25 1 95.69 87 SER B O 1
ATOM 1936 N N . HIS B 1 88 ? 7.832 -24.969 -16.5 1 96.25 88 HIS B N 1
ATOM 1937 C CA . HIS B 1 88 ? 7.195 -23.953 -17.328 1 96.25 88 HIS B CA 1
ATOM 1938 C C . HIS B 1 88 ? 7.664 -22.547 -16.938 1 96.25 88 HIS B C 1
ATOM 1940 O O . HIS B 1 88 ? 7.078 -21.547 -17.359 1 96.25 88 HIS B O 1
ATOM 1946 N N . HIS B 1 89 ? 8.672 -22.5 -16.109 1 94.94 89 HIS B N 1
ATOM 1947 C CA . HIS B 1 89 ? 9.258 -21.203 -15.773 1 94.94 89 HIS B CA 1
ATOM 1948 C C . HIS B 1 89 ? 9.914 -20.562 -17 1 94.94 89 HIS B C 1
ATOM 1950 O O . HIS B 1 89 ? 10.422 -21.266 -17.875 1 94.94 89 HIS B O 1
ATOM 1956 N N . ARG B 1 90 ? 9.812 -19.297 -17.016 1 94.38 90 ARG B N 1
ATOM 1957 C CA . ARG B 1 90 ? 10.453 -18.5 -18.047 1 94.38 90 ARG B CA 1
ATOM 1958 C C . ARG B 1 90 ? 9.891 -18.828 -19.438 1 94.38 90 ARG B C 1
ATOM 1960 O O . ARG B 1 90 ? 10.617 -18.797 -20.422 1 94.38 90 ARG B O 1
ATOM 1967 N N . ARG B 1 91 ? 8.648 -19.219 -19.438 1 95.06 91 ARG B N 1
ATOM 1968 C CA . ARG B 1 91 ? 7.969 -19.531 -20.688 1 95.06 91 ARG B CA 1
ATOM 1969 C C . ARG B 1 91 ? 6.734 -18.641 -20.875 1 95.06 91 ARG B C 1
ATOM 1971 O O . ARG B 1 91 ? 5.887 -18.938 -21.719 1 95.06 91 ARG B O 1
ATOM 1978 N N . GLY B 1 92 ? 6.566 -17.688 -20 1 97.25 92 GLY B N 1
ATOM 1979 C CA . GLY B 1 92 ? 5.516 -16.688 -20.188 1 97.25 92 GLY B CA 1
ATOM 1980 C C . GLY B 1 92 ? 4.25 -17.016 -19.406 1 97.25 92 GLY B C 1
ATOM 1981 O O . GLY B 1 92 ? 3.299 -16.219 -19.422 1 97.25 92 GLY B O 1
ATOM 1982 N N . VAL B 1 93 ? 4.156 -18.094 -18.672 1 98.12 93 VAL B N 1
ATOM 1983 C CA . VAL B 1 93 ? 2.955 -18.531 -17.969 1 98.12 93 VAL B CA 1
ATOM 1984 C C . VAL B 1 93 ? 2.609 -17.516 -16.875 1 98.12 93 VAL B C 1
ATOM 1986 O O . VAL B 1 93 ? 1.452 -17.109 -16.75 1 98.12 93 VAL B O 1
ATOM 1989 N N . GLY B 1 94 ? 3.613 -17.109 -16.125 1 98.5 94 GLY B N 1
ATOM 1990 C CA . GLY B 1 94 ? 3.381 -16.125 -15.07 1 98.5 94 GLY B CA 1
ATOM 1991 C C . GLY B 1 94 ? 2.824 -14.812 -15.594 1 98.5 94 GLY B C 1
ATOM 1992 O O . GLY B 1 94 ? 1.857 -14.281 -15.039 1 98.5 94 GLY B O 1
ATOM 1993 N N . ARG B 1 95 ? 3.42 -14.359 -16.625 1 98.44 95 ARG B N 1
ATOM 1994 C CA . ARG B 1 95 ? 2.959 -13.117 -17.25 1 98.44 95 ARG B CA 1
ATOM 1995 C C . ARG B 1 95 ? 1.523 -13.25 -17.734 1 98.44 95 ARG B C 1
ATOM 1997 O O . ARG B 1 95 ? 0.707 -12.352 -17.547 1 98.44 95 ARG B O 1
ATOM 2004 N N . ALA B 1 96 ? 1.233 -14.336 -18.359 1 98.5 96 ALA B N 1
ATOM 2005 C CA . ALA B 1 96 ? -0.107 -14.57 -18.891 1 98.5 96 ALA B CA 1
ATOM 2006 C C . ALA B 1 96 ? -1.139 -14.633 -17.766 1 98.5 96 ALA B C 1
ATOM 2008 O O . ALA B 1 96 ? -2.244 -14.102 -17.906 1 98.5 96 ALA B O 1
ATOM 2009 N N . LEU B 1 97 ? -0.804 -15.273 -16.672 1 98.69 97 LEU B N 1
ATOM 2010 C CA . LEU B 1 97 ? -1.68 -15.32 -15.5 1 98.69 97 LEU B CA 1
ATOM 2011 C C . LEU B 1 97 ? -1.972 -13.922 -14.977 1 98.69 97 LEU B C 1
ATOM 2013 O O . LEU B 1 97 ? -3.127 -13.578 -14.711 1 98.69 97 LEU B O 1
ATOM 2017 N N . LEU B 1 98 ? -0.938 -13.109 -14.867 1 98.69 98 LEU B N 1
ATOM 2018 C CA . LEU B 1 98 ? -1.103 -11.758 -14.359 1 98.69 98 LEU B CA 1
ATOM 2019 C C . LEU B 1 98 ? -1.96 -10.922 -15.305 1 98.69 98 LEU B C 1
ATOM 2021 O O . LEU B 1 98 ? -2.824 -10.156 -14.859 1 98.69 98 LEU B O 1
ATOM 2025 N N . GLU B 1 99 ? -1.729 -11.055 -16.531 1 98.44 99 GLU B N 1
ATOM 2026 C CA . GLU B 1 99 ? -2.512 -10.305 -17.516 1 98.44 99 GLU B CA 1
ATOM 2027 C C . GLU B 1 99 ? -3.996 -10.641 -17.406 1 98.44 99 GLU B C 1
ATOM 2029 O O . GLU B 1 99 ? -4.844 -9.75 -17.469 1 98.44 99 GLU B O 1
ATOM 2034 N N . ARG B 1 100 ? -4.289 -11.906 -17.25 1 98.56 100 ARG B N 1
ATOM 2035 C CA . ARG B 1 100 ? -5.68 -12.312 -17.078 1 98.56 100 ARG B CA 1
ATOM 2036 C C . ARG B 1 100 ? -6.258 -11.758 -15.781 1 98.56 100 ARG B C 1
ATOM 2038 O O . ARG B 1 100 ? -7.383 -11.266 -15.758 1 98.56 100 ARG B O 1
ATOM 2045 N N . ALA B 1 101 ? -5.516 -11.883 -14.711 1 98.75 101 ALA B N 1
ATOM 2046 C CA . ALA B 1 101 ? -5.941 -11.352 -13.422 1 98.75 101 ALA B CA 1
ATOM 2047 C C . ALA B 1 101 ? -6.199 -9.852 -13.5 1 98.75 101 ALA B C 1
ATOM 2049 O O . ALA B 1 101 ? -7.215 -9.359 -13.008 1 98.75 101 ALA B O 1
ATOM 2050 N N . GLU B 1 102 ? -5.289 -9.164 -14.164 1 98.81 102 GLU B N 1
ATOM 2051 C CA . GLU B 1 102 ? -5.402 -7.715 -14.289 1 98.81 102 GLU B CA 1
ATOM 2052 C C . GLU B 1 102 ? -6.637 -7.328 -15.102 1 98.81 102 GLU B C 1
ATOM 2054 O O . GLU B 1 102 ? -7.363 -6.406 -14.734 1 98.81 102 GLU B O 1
ATOM 2059 N N . SER B 1 103 ? -6.844 -7.992 -16.203 1 98.62 103 SER B N 1
ATOM 2060 C CA . SER B 1 103 ? -8.023 -7.73 -17.016 1 98.62 103 SER B CA 1
ATOM 2061 C C . SER B 1 103 ? -9.305 -7.949 -16.219 1 98.62 103 SER B C 1
ATOM 2063 O O . SER B 1 103 ? -10.234 -7.133 -16.297 1 98.62 103 SER B O 1
ATOM 2065 N N . TYR B 1 104 ? -9.383 -9 -15.516 1 98.69 104 TYR B N 1
ATOM 2066 C CA . TYR B 1 104 ? -10.508 -9.344 -14.664 1 98.69 104 TYR B CA 1
ATOM 2067 C C . TYR B 1 104 ? -10.758 -8.258 -13.625 1 98.69 104 TYR B C 1
ATOM 2069 O O . TYR B 1 104 ? -11.898 -7.809 -13.445 1 98.69 104 TYR B O 1
ATOM 2077 N N . LEU B 1 105 ? -9.719 -7.781 -12.984 1 98.81 105 LEU B N 1
ATOM 2078 C CA . LEU B 1 105 ? -9.812 -6.789 -11.922 1 98.81 105 LEU B CA 1
ATOM 2079 C C . LEU B 1 105 ? -10.172 -5.422 -12.484 1 98.81 105 LEU B C 1
ATOM 2081 O O . LEU B 1 105 ? -10.984 -4.703 -11.898 1 98.81 105 LEU B O 1
ATOM 2085 N N . ARG B 1 106 ? -9.609 -5.07 -13.633 1 98.5 106 ARG B N 1
ATOM 2086 C CA . ARG B 1 106 ? -9.953 -3.811 -14.289 1 98.5 106 ARG B CA 1
ATOM 2087 C C . ARG B 1 106 ? -11.445 -3.746 -14.617 1 98.5 106 ARG B C 1
ATOM 2089 O O . ARG B 1 106 ? -12.078 -2.709 -14.422 1 98.5 106 ARG B O 1
ATOM 2096 N N . ALA B 1 107 ? -11.93 -4.816 -15.055 1 98.25 107 ALA B N 1
ATOM 2097 C CA . ALA B 1 107 ? -13.344 -4.883 -15.43 1 98.25 107 ALA B CA 1
ATOM 2098 C C . ALA B 1 107 ? -14.25 -4.648 -14.227 1 98.25 107 ALA B C 1
ATOM 2100 O O . ALA B 1 107 ? -15.414 -4.281 -14.375 1 98.25 107 ALA B O 1
ATOM 2101 N N . GLN B 1 108 ? -13.68 -4.84 -13.07 1 97.94 108 GLN B N 1
ATOM 2102 C CA . GLN B 1 108 ? -14.445 -4.676 -11.836 1 97.94 108 GLN B CA 1
ATOM 2103 C C . GLN B 1 108 ? -14.18 -3.318 -11.195 1 97.94 108 GLN B C 1
ATOM 2105 O O . GLN B 1 108 ? -14.633 -3.049 -10.086 1 97.94 108 GLN B O 1
ATOM 2110 N N . GLY B 1 109 ? -13.344 -2.512 -11.797 1 98.06 109 GLY B N 1
ATOM 2111 C CA . GLY B 1 109 ? -13.109 -1.157 -11.32 1 98.06 109 GLY B CA 1
ATOM 2112 C C . GLY B 1 109 ? -11.93 -1.055 -10.375 1 98.06 109 GLY B C 1
ATOM 2113 O O . GLY B 1 109 ? -11.711 -0.011 -9.75 1 98.06 109 GLY B O 1
ATOM 2114 N N . VAL B 1 110 ? -11.18 -2.164 -10.234 1 98.75 110 VAL B N 1
ATOM 2115 C CA . VAL B 1 110 ? -10 -2.141 -9.375 1 98.75 110 VAL B CA 1
ATOM 2116 C C . VAL B 1 110 ? -8.914 -1.28 -10.016 1 98.75 110 VAL B C 1
ATOM 2118 O O . VAL B 1 110 ? -8.664 -1.377 -11.219 1 98.75 110 VAL B O 1
ATOM 2121 N N . GLU B 1 111 ? -8.234 -0.469 -9.195 1 98.81 111 GLU B N 1
ATOM 2122 C CA . GLU B 1 111 ? -7.246 0.475 -9.703 1 98.81 111 GLU B CA 1
ATOM 2123 C C . GLU B 1 111 ? -5.84 0.097 -9.25 1 98.81 111 GLU B C 1
ATOM 2125 O O . GLU B 1 111 ? -4.852 0.526 -9.844 1 98.81 111 GLU B O 1
ATOM 2130 N N . PHE B 1 112 ? -5.746 -0.647 -8.172 1 98.94 112 PHE B N 1
ATOM 2131 C CA . PHE B 1 112 ? -4.453 -0.985 -7.594 1 98.94 112 PHE B CA 1
ATOM 2132 C C . PHE B 1 112 ? -4.34 -2.486 -7.355 1 98.94 112 PHE B C 1
ATOM 2134 O O . PHE B 1 112 ? -5.215 -3.086 -6.723 1 98.94 112 PHE B O 1
ATOM 2141 N N . LEU B 1 113 ? -3.309 -3.086 -7.812 1 98.94 113 LEU B N 1
ATOM 2142 C CA . LEU B 1 113 ? -2.988 -4.488 -7.566 1 98.94 113 LEU B CA 1
ATOM 2143 C C . LEU B 1 113 ? -1.683 -4.617 -6.789 1 98.94 113 LEU B C 1
ATOM 2145 O O . LEU B 1 113 ? -0.667 -4.035 -7.172 1 98.94 113 LEU B O 1
ATOM 2149 N N . GLN B 1 114 ? -1.756 -5.285 -5.691 1 98.94 114 GLN B N 1
ATOM 2150 C CA . GLN B 1 114 ? -0.555 -5.41 -4.871 1 98.94 114 GLN B CA 1
ATOM 2151 C C . GLN B 1 114 ? -0.153 -6.875 -4.703 1 98.94 114 GLN B C 1
ATOM 2153 O O . GLN B 1 114 ? -0.955 -7.777 -4.953 1 98.94 114 GLN B O 1
ATOM 2158 N N . ILE B 1 115 ? 1.055 -7.078 -4.355 1 98.88 115 ILE B N 1
ATOM 2159 C CA . ILE B 1 115 ? 1.597 -8.352 -3.895 1 98.88 115 ILE B CA 1
ATOM 2160 C C . ILE B 1 115 ? 2.512 -8.117 -2.695 1 98.88 115 ILE B C 1
ATOM 2162 O O . ILE B 1 115 ? 2.879 -6.98 -2.395 1 98.88 115 ILE B O 1
ATOM 2166 N N . LYS B 1 116 ? 2.744 -9.195 -2.004 1 98.5 116 LYS B N 1
ATOM 2167 C CA . LYS B 1 116 ? 3.756 -9.203 -0.953 1 98.5 116 LYS B CA 1
ATOM 2168 C C . LYS B 1 116 ? 4.754 -10.336 -1.157 1 98.5 116 LYS B C 1
ATOM 2170 O O . LYS B 1 116 ? 4.371 -11.445 -1.521 1 98.5 116 LYS B O 1
ATOM 2175 N N . THR B 1 117 ? 5.969 -10.039 -1.044 1 97.69 117 THR B N 1
ATOM 2176 C CA . THR B 1 117 ? 7.059 -11 -1.178 1 97.69 117 THR B CA 1
ATOM 2177 C C . THR B 1 117 ? 8.188 -10.672 -0.201 1 97.69 117 THR B C 1
ATOM 2179 O O . THR B 1 117 ? 8.086 -9.719 0.574 1 97.69 117 THR B O 1
ATOM 2182 N N . LEU B 1 118 ? 9.195 -11.508 -0.172 1 96.44 118 LEU B N 1
ATOM 2183 C CA . LEU B 1 118 ? 10.344 -11.25 0.688 1 96.44 118 LEU B CA 1
ATOM 2184 C C . LEU B 1 118 ? 11.219 -10.141 0.113 1 96.44 118 LEU B C 1
ATOM 2186 O O . LEU B 1 118 ? 11.469 -10.102 -1.093 1 96.44 118 LEU B O 1
ATOM 2190 N N . SER B 1 119 ? 11.625 -9.297 1.012 1 96.38 119 SER B N 1
ATOM 2191 C CA . SER B 1 119 ? 12.461 -8.195 0.563 1 96.38 119 SER B CA 1
ATOM 2192 C C . SER B 1 119 ? 13.898 -8.656 0.322 1 96.38 119 SER B C 1
ATOM 2194 O O . SER B 1 119 ? 14.234 -9.812 0.576 1 96.38 119 SER B O 1
ATOM 2196 N N . ASP B 1 120 ? 14.734 -7.703 -0.205 1 92.31 120 ASP B N 1
ATOM 2197 C CA . ASP B 1 120 ? 16.109 -8.039 -0.53 1 92.31 120 ASP B CA 1
ATOM 2198 C C . ASP B 1 120 ? 16.984 -8.031 0.722 1 92.31 120 ASP B C 1
ATOM 2200 O O . ASP B 1 120 ? 18.188 -8.312 0.649 1 92.31 120 ASP B O 1
ATOM 2204 N N . ALA B 1 121 ? 16.359 -7.762 1.871 1 86.75 121 ALA B N 1
ATOM 2205 C CA . ALA B 1 121 ? 17.094 -7.898 3.131 1 86.75 121 ALA B CA 1
ATOM 2206 C C . ALA B 1 121 ? 17.328 -9.367 3.469 1 86.75 121 ALA B C 1
ATOM 2208 O O . ALA B 1 121 ? 18.188 -9.688 4.293 1 86.75 121 ALA B O 1
ATOM 2209 N N . HIS B 1 122 ? 16.484 -10.141 2.848 1 82.31 122 HIS B N 1
ATOM 2210 C CA . HIS B 1 122 ? 16.672 -11.586 2.945 1 82.31 122 HIS B CA 1
ATOM 2211 C C . HIS B 1 122 ? 17.484 -12.109 1.769 1 82.31 122 HIS B C 1
ATOM 2213 O O . HIS B 1 122 ? 17.172 -11.828 0.611 1 82.31 122 HIS B O 1
ATOM 2219 N N . ASP B 1 123 ? 18.438 -12.859 2.068 1 85.56 123 ASP B N 1
ATOM 2220 C CA . ASP B 1 123 ? 19.266 -13.398 1.001 1 85.56 123 ASP B CA 1
ATOM 2221 C C . ASP B 1 123 ? 18.703 -14.727 0.487 1 85.56 123 ASP B C 1
ATOM 2223 O O . ASP B 1 123 ? 18.922 -15.773 1.102 1 85.56 123 ASP B O 1
ATOM 222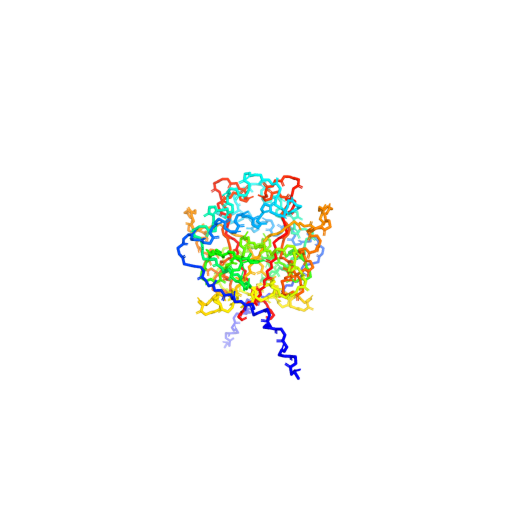7 N N . SER B 1 124 ? 17.922 -14.641 -0.538 1 91.06 124 SER B N 1
ATOM 2228 C CA . SER B 1 124 ? 17.391 -15.805 -1.228 1 91.06 124 SER B CA 1
ATOM 2229 C C . SER B 1 124 ? 17.375 -15.602 -2.738 1 91.06 124 SER B C 1
ATOM 2231 O O . SER B 1 124 ? 16.719 -14.688 -3.242 1 91.06 124 SER B O 1
ATOM 2233 N N . PRO B 1 125 ? 18.062 -16.453 -3.418 1 93.81 125 PRO B N 1
ATOM 2234 C CA . PRO B 1 125 ? 18.047 -16.312 -4.875 1 93.81 125 PRO B CA 1
ATOM 2235 C C . PRO B 1 125 ? 16.672 -16.516 -5.48 1 93.81 125 PRO B C 1
ATOM 2237 O O . PRO B 1 125 ? 16.344 -15.891 -6.5 1 93.81 125 PRO B O 1
ATOM 2240 N N . GLU B 1 126 ? 15.891 -17.328 -4.887 1 94.06 126 GLU B N 1
ATOM 2241 C CA . GLU B 1 126 ? 14.539 -17.594 -5.375 1 94.06 126 GLU B CA 1
ATOM 2242 C C . GLU B 1 126 ? 13.664 -16.359 -5.266 1 94.06 126 GLU B C 1
ATOM 2244 O O . GLU B 1 126 ? 12.945 -16.016 -6.211 1 94.06 126 GLU B O 1
ATOM 2249 N N . TYR B 1 127 ? 13.758 -15.68 -4.188 1 95.5 127 TYR B N 1
ATOM 2250 C CA . TYR B 1 127 ? 12.922 -14.5 -4.023 1 95.5 127 TYR B CA 1
ATOM 2251 C C . TYR B 1 127 ? 13.484 -13.312 -4.789 1 95.5 127 TYR B C 1
ATOM 2253 O O . TYR B 1 127 ? 12.75 -12.391 -5.156 1 95.5 127 TYR B O 1
ATOM 2261 N N . ALA B 1 128 ? 14.836 -13.344 -5.023 1 96.75 128 ALA B N 1
ATOM 2262 C CA . ALA B 1 128 ? 15.375 -12.352 -5.953 1 96.75 128 ALA B CA 1
ATOM 2263 C C . ALA B 1 128 ? 14.75 -12.5 -7.336 1 96.75 128 ALA B C 1
ATOM 2265 O O . ALA B 1 128 ? 14.414 -11.5 -7.98 1 96.75 128 ALA B O 1
ATOM 2266 N N . ARG B 1 129 ? 14.531 -13.719 -7.766 1 96.31 129 ARG B N 1
ATOM 2267 C CA . ARG B 1 129 ? 13.859 -13.984 -9.031 1 96.31 129 ARG B CA 1
ATOM 2268 C C . ARG B 1 129 ? 12.406 -13.539 -8.984 1 96.31 129 ARG B C 1
ATOM 2270 O O . ARG B 1 129 ? 11.883 -12.992 -9.961 1 96.31 129 ARG B O 1
ATOM 2277 N N . THR B 1 130 ? 11.75 -13.781 -7.867 1 97.38 130 THR B N 1
ATOM 2278 C CA . THR B 1 130 ? 10.375 -13.352 -7.672 1 97.38 130 THR B CA 1
ATOM 2279 C C . THR B 1 130 ? 10.25 -11.844 -7.82 1 97.38 130 THR B C 1
ATOM 2281 O O . THR B 1 130 ? 9.398 -11.352 -8.562 1 97.38 130 THR B O 1
ATOM 2284 N N . ARG B 1 131 ? 11.141 -11.094 -7.156 1 98.12 131 ARG B N 1
ATOM 2285 C CA . ARG B 1 131 ? 11.125 -9.633 -7.227 1 98.12 131 ARG B CA 1
ATOM 2286 C C . ARG B 1 131 ? 11.406 -9.148 -8.641 1 98.12 131 ARG B C 1
ATOM 2288 O O . ARG B 1 131 ? 10.773 -8.203 -9.125 1 98.12 131 ARG B O 1
ATOM 2295 N N . ARG B 1 132 ? 12.344 -9.805 -9.32 1 97.81 132 ARG B N 1
ATOM 2296 C CA . ARG B 1 132 ? 12.656 -9.453 -10.695 1 97.81 132 ARG B CA 1
ATOM 2297 C C . ARG B 1 132 ? 11.453 -9.664 -11.609 1 97.81 132 ARG B C 1
ATOM 2299 O O . ARG B 1 132 ? 11.18 -8.844 -12.484 1 97.81 132 ARG B O 1
ATOM 2306 N N . PHE B 1 133 ? 10.781 -10.719 -11.43 1 98.38 133 PHE B N 1
ATOM 2307 C CA . PHE B 1 133 ? 9.594 -11.016 -12.211 1 98.38 133 PHE B CA 1
ATOM 2308 C C . PHE B 1 133 ? 8.555 -9.906 -12.062 1 98.38 133 PHE B C 1
ATOM 2310 O O . PHE B 1 133 ? 8.086 -9.352 -13.062 1 98.38 133 PHE B O 1
ATOM 2317 N N . TYR B 1 134 ? 8.25 -9.547 -10.805 1 98.62 134 TYR B N 1
ATOM 2318 C CA . TYR B 1 134 ? 7.188 -8.578 -10.57 1 98.62 134 TYR B CA 1
ATOM 2319 C C . TYR B 1 134 ? 7.598 -7.191 -11.047 1 98.62 134 TYR B C 1
ATOM 2321 O O . TYR B 1 134 ? 6.781 -6.445 -11.594 1 98.62 134 TYR B O 1
ATOM 2329 N N . ARG B 1 135 ? 8.867 -6.836 -10.844 1 98.5 135 ARG B N 1
ATOM 2330 C CA . ARG B 1 135 ? 9.352 -5.59 -11.43 1 98.5 135 ARG B CA 1
ATOM 2331 C C . ARG B 1 135 ? 9.195 -5.598 -12.945 1 98.5 135 ARG B C 1
ATOM 2333 O O . ARG B 1 135 ? 8.773 -4.602 -13.539 1 98.5 135 ARG B O 1
ATOM 2340 N N . GLY B 1 136 ? 9.492 -6.719 -13.539 1 98.19 136 GLY B N 1
ATOM 2341 C CA . GLY B 1 136 ? 9.445 -6.863 -14.984 1 98.19 136 GLY B CA 1
ATOM 2342 C C . GLY B 1 136 ? 8.047 -6.707 -15.555 1 98.19 136 GLY B C 1
ATOM 2343 O O . GLY B 1 136 ? 7.887 -6.348 -16.719 1 98.19 136 GLY B O 1
ATOM 2344 N N . VAL B 1 137 ? 7.043 -6.961 -14.75 1 98 137 VAL B N 1
ATOM 2345 C CA . VAL B 1 137 ? 5.672 -6.875 -15.25 1 98 137 VAL B CA 1
ATOM 2346 C C . VAL B 1 137 ? 5.004 -5.617 -14.695 1 98 137 VAL B C 1
ATOM 2348 O O . VAL B 1 137 ? 3.777 -5.492 -14.734 1 98 137 VAL B O 1
ATOM 2351 N N . GLY B 1 138 ? 5.723 -4.688 -14.07 1 98.31 138 GLY B N 1
ATOM 2352 C CA . GLY B 1 138 ? 5.227 -3.336 -13.859 1 98.31 138 GLY B CA 1
ATOM 2353 C C . GLY B 1 138 ? 4.957 -3.021 -12.398 1 98.31 138 GLY B C 1
ATOM 2354 O O . GLY B 1 138 ? 4.508 -1.921 -12.07 1 98.31 138 GLY B O 1
ATOM 2355 N N . PHE B 1 139 ? 5.242 -3.973 -11.477 1 98.88 139 PHE B N 1
ATOM 2356 C CA . PHE B 1 139 ? 5.086 -3.664 -10.062 1 98.88 139 PHE B CA 1
ATOM 2357 C C . PHE B 1 139 ? 6.242 -2.807 -9.562 1 98.88 139 PHE B C 1
ATOM 2359 O O . PHE B 1 139 ? 7.371 -2.949 -10.023 1 98.88 139 PHE B O 1
ATOM 2366 N N . LYS B 1 140 ? 5.961 -1.966 -8.609 1 98.75 140 LYS B N 1
ATOM 2367 C CA . LYS B 1 140 ? 6.945 -1.115 -7.953 1 98.75 140 LYS B CA 1
ATOM 2368 C C . LYS B 1 140 ? 6.945 -1.337 -6.445 1 98.75 140 LYS B C 1
ATOM 2370 O O . LYS B 1 140 ? 5.898 -1.613 -5.855 1 98.75 140 LYS B O 1
ATOM 2375 N N . PRO B 1 141 ? 8.133 -1.223 -5.816 1 98.75 141 PRO B N 1
ATOM 2376 C CA . PRO B 1 141 ? 8.133 -1.296 -4.355 1 98.75 141 PRO B CA 1
ATOM 2377 C C . PRO B 1 141 ? 7.309 -0.183 -3.709 1 98.75 141 PRO B C 1
ATOM 2379 O O . PRO B 1 141 ? 7.469 0.99 -4.055 1 98.75 141 PRO B O 1
ATOM 2382 N N . LEU B 1 142 ? 6.445 -0.557 -2.832 1 98.81 142 LEU B N 1
ATOM 2383 C CA . LEU B 1 142 ? 5.645 0.417 -2.098 1 98.81 142 LEU B CA 1
ATOM 2384 C C . LEU B 1 142 ? 6.23 0.671 -0.714 1 98.81 142 LEU B C 1
ATOM 2386 O O . LEU B 1 142 ? 6.582 1.807 -0.383 1 98.81 142 LEU B O 1
ATOM 2390 N N . GLN B 1 143 ? 6.387 -0.422 0.005 1 98.69 143 GLN B N 1
ATOM 2391 C CA . GLN B 1 143 ? 6.906 -0.323 1.364 1 98.69 143 GLN B CA 1
ATOM 2392 C C . GLN B 1 143 ? 7.441 -1.668 1.848 1 98.69 143 GLN B C 1
ATOM 2394 O O . GLN B 1 143 ? 6.902 -2.719 1.497 1 98.69 143 GLN B O 1
ATOM 2399 N N . GLU B 1 144 ? 8.477 -1.601 2.664 1 97.94 144 GLU B N 1
ATOM 2400 C CA . GLU B 1 144 ? 8.984 -2.775 3.363 1 97.94 144 GLU B CA 1
ATOM 2401 C C . GLU B 1 144 ? 8.539 -2.785 4.824 1 97.94 144 GLU B C 1
ATOM 2403 O O . GLU B 1 144 ? 8.672 -1.78 5.523 1 97.94 144 GLU B O 1
ATOM 2408 N N . PHE B 1 145 ? 7.957 -3.861 5.215 1 97.44 145 PHE B N 1
ATOM 2409 C CA . PHE B 1 145 ? 7.621 -4.105 6.613 1 97.44 145 PHE B CA 1
ATOM 2410 C C . PHE B 1 145 ? 8.562 -5.133 7.23 1 97.44 145 PHE B C 1
ATOM 2412 O O . PHE B 1 145 ? 8.523 -6.312 6.871 1 97.44 145 PHE B O 1
ATOM 2419 N N . ALA B 1 146 ? 9.258 -4.812 8.18 1 94.38 146 ALA B N 1
ATOM 2420 C CA . ALA B 1 146 ? 10.305 -5.664 8.734 1 94.38 146 ALA B CA 1
ATOM 2421 C C . ALA B 1 146 ? 9.703 -6.832 9.516 1 94.38 146 ALA B C 1
ATOM 2423 O O . ALA B 1 146 ? 10.297 -7.91 9.578 1 94.38 146 ALA B O 1
ATOM 2424 N N . THR B 1 147 ? 8.445 -6.59 10.078 1 93.44 147 THR B N 1
ATOM 2425 C CA . THR B 1 147 ? 7.961 -7.598 11.016 1 93.44 147 THR B CA 1
ATOM 2426 C C . THR B 1 147 ? 6.508 -7.957 10.719 1 93.44 147 THR B C 1
ATOM 2428 O O . THR B 1 147 ? 5.77 -8.383 11.617 1 93.44 147 THR B O 1
ATOM 2431 N N . LEU B 1 148 ? 6.051 -7.66 9.531 1 95.06 148 LEU B N 1
ATOM 2432 C CA . LEU B 1 148 ? 4.656 -7.926 9.195 1 95.06 148 LEU B CA 1
ATOM 2433 C C . LEU B 1 148 ? 4.328 -9.406 9.383 1 95.06 148 LEU B C 1
ATOM 2435 O O . LEU B 1 148 ? 3.279 -9.75 9.938 1 95.06 148 LEU B O 1
ATOM 2439 N N . TRP B 1 149 ? 5.199 -10.289 8.891 1 92.31 149 TRP B N 1
ATOM 2440 C CA . TRP B 1 149 ? 4.988 -11.727 8.977 1 92.31 149 TRP B CA 1
ATOM 2441 C C . TRP B 1 149 ? 5.656 -12.305 10.227 1 92.31 149 TRP B C 1
ATOM 2443 O O . TRP B 1 149 ? 5 -12.938 11.047 1 92.31 149 TRP B O 1
ATOM 2453 N N . ASP B 1 150 ? 6.957 -12.055 10.32 1 88.88 150 ASP B N 1
ATOM 2454 C CA . ASP B 1 150 ? 7.785 -12.406 11.469 1 88.88 150 ASP B CA 1
ATOM 2455 C C . ASP B 1 150 ? 9.148 -11.719 11.398 1 88.88 150 ASP B C 1
ATOM 2457 O O . ASP B 1 150 ? 9.43 -10.992 10.445 1 88.88 150 ASP B O 1
ATOM 2461 N N . GLU B 1 151 ? 9.969 -11.812 12.375 1 88.81 151 GLU B N 1
ATOM 2462 C CA . GLU B 1 151 ? 11.227 -11.086 12.469 1 88.81 151 GLU B CA 1
ATOM 2463 C C . GLU B 1 151 ? 12.242 -11.594 11.445 1 88.81 151 GLU B C 1
ATOM 2465 O O . GLU B 1 151 ? 13.133 -10.859 11.023 1 88.81 151 GLU B O 1
ATOM 2470 N N . GLY B 1 152 ? 12.148 -12.719 11 1 88.38 152 GLY B N 1
ATOM 2471 C CA . GLY B 1 152 ? 13.125 -13.305 10.094 1 88.38 152 GLY B CA 1
ATOM 2472 C C . GLY B 1 152 ? 12.742 -13.172 8.633 1 88.38 152 GLY B C 1
ATOM 2473 O O . GLY B 1 152 ? 13.523 -13.516 7.746 1 88.38 152 GLY B O 1
ATOM 2474 N N . ASN B 1 153 ? 11.555 -12.57 8.406 1 91.81 153 ASN B N 1
ATOM 2475 C CA . ASN B 1 153 ? 11.031 -12.484 7.043 1 91.81 153 ASN B CA 1
ATOM 2476 C C . ASN B 1 153 ? 10.508 -11.086 6.727 1 91.81 153 ASN B C 1
ATOM 2478 O O . ASN B 1 153 ? 9.305 -10.836 6.82 1 91.81 153 ASN B O 1
ATOM 2482 N N . PRO B 1 154 ? 11.406 -10.172 6.312 1 95.94 154 PRO B N 1
ATOM 2483 C CA . PRO B 1 154 ? 10.953 -8.828 5.93 1 95.94 154 PRO B CA 1
ATOM 2484 C C . PRO B 1 154 ? 10.062 -8.844 4.691 1 95.94 154 PRO B C 1
ATOM 2486 O O . PRO B 1 154 ? 10.43 -9.43 3.668 1 95.94 154 PRO B O 1
ATOM 2489 N N . CYS B 1 155 ? 8.969 -8.18 4.781 1 97.5 155 CYS B N 1
ATOM 2490 C CA . CYS B 1 155 ? 7.949 -8.188 3.74 1 97.5 155 CYS B CA 1
ATOM 2491 C C . CYS B 1 155 ? 8.07 -6.969 2.838 1 97.5 155 CYS B C 1
ATOM 2493 O O . CYS B 1 155 ? 8.023 -5.832 3.314 1 97.5 155 CYS B O 1
ATOM 2495 N N . LEU B 1 156 ? 8.25 -7.199 1.599 1 98.5 156 LEU B N 1
ATOM 2496 C CA . LEU B 1 156 ? 8.164 -6.133 0.604 1 98.5 156 LEU B CA 1
ATOM 2497 C C . LEU B 1 156 ? 6.793 -6.113 -0.058 1 98.5 156 LEU B C 1
ATOM 2499 O O . LEU B 1 156 ? 6.41 -7.07 -0.733 1 98.5 156 LEU B O 1
ATOM 2503 N N . GLN B 1 157 ? 6.043 -5.098 0.203 1 98.88 157 GLN B N 1
ATOM 2504 C CA . GLN B 1 157 ? 4.801 -4.832 -0.515 1 98.88 157 GLN B CA 1
ATOM 2505 C C . GLN B 1 157 ? 5.07 -4.125 -1.839 1 98.88 157 GLN B C 1
ATOM 2507 O O . GLN B 1 157 ? 5.762 -3.104 -1.872 1 98.88 157 GLN B O 1
ATOM 2512 N N . MET B 1 158 ? 4.621 -4.691 -2.918 1 98.94 158 MET B N 1
ATOM 2513 C CA . MET B 1 158 ? 4.746 -4.082 -4.238 1 98.94 158 MET B CA 1
ATOM 2514 C C . MET B 1 158 ? 3.371 -3.752 -4.812 1 98.94 158 MET B C 1
ATOM 2516 O O . MET B 1 158 ? 2.367 -4.344 -4.414 1 98.94 158 MET B O 1
ATOM 2520 N N . ILE B 1 159 ? 3.342 -2.789 -5.758 1 98.94 159 ILE B N 1
ATOM 2521 C CA . ILE B 1 159 ? 2.066 -2.25 -6.219 1 98.94 159 ILE B CA 1
ATOM 2522 C C . ILE B 1 159 ? 2.137 -1.967 -7.719 1 98.94 159 ILE B C 1
ATOM 2524 O O . ILE B 1 159 ? 3.211 -1.673 -8.25 1 98.94 159 ILE B O 1
ATOM 2528 N N . LYS B 1 160 ? 1.075 -2.109 -8.352 1 98.88 160 LYS B N 1
ATOM 2529 C CA . LYS B 1 160 ? 0.911 -1.789 -9.766 1 98.88 160 LYS B CA 1
ATOM 2530 C C . LYS B 1 160 ? -0.384 -1.02 -10.008 1 98.88 160 LYS B C 1
ATOM 2532 O O . LYS B 1 160 ? -1.437 -1.381 -9.477 1 98.88 160 LYS B O 1
ATOM 2537 N N . TRP B 1 161 ? -0.327 0.07 -10.703 1 98.69 161 TRP B N 1
ATOM 2538 C CA . TRP B 1 161 ? -1.497 0.83 -11.133 1 98.69 161 TRP B CA 1
ATOM 2539 C C . TRP B 1 161 ? -2.178 0.157 -12.32 1 98.69 161 TRP B C 1
ATOM 2541 O O . TRP B 1 161 ? -1.535 -0.122 -13.336 1 98.69 161 TRP B O 1
ATOM 2551 N N . LEU B 1 162 ? -3.426 -0.157 -12.18 1 98.19 162 LEU B N 1
ATOM 2552 C CA . LEU B 1 162 ? -4.172 -0.832 -13.234 1 98.19 162 LEU B CA 1
ATOM 2553 C C . LEU B 1 162 ? -5.008 0.164 -14.039 1 98.19 162 LEU B C 1
ATOM 2555 O O . LEU B 1 162 ? -5.527 -0.17 -15.102 1 98.19 162 LEU B O 1
ATOM 2559 N N . GLY B 1 163 ? -5.438 1.397 -13.562 1 84.69 163 GLY B N 1
ATOM 2560 C CA . GLY B 1 163 ? -6.375 2.281 -14.234 1 84.69 163 GLY B CA 1
ATOM 2561 C C . GLY B 1 163 ? -5.777 3.631 -14.586 1 84.69 163 GLY B C 1
ATOM 2562 O O . GLY B 1 163 ? -4.691 3.977 -14.117 1 84.69 163 GLY B O 1
#